Protein AF-0000000067831252 (afdb_homodimer)

pLDDT: mean 76.06, std 19.07, range [30.2, 98.25]

Structure (mmCIF, N/CA/C/O backbone):
data_AF-0000000067831252-model_v1
#
loop_
_entity.id
_entity.type
_entity.pdbx_description
1 polymer 'DUF4188 domain-containing protein'
#
loop_
_atom_site.group_PDB
_atom_site.id
_atom_site.type_symbol
_atom_site.label_atom_id
_atom_site.label_alt_id
_atom_site.label_comp_id
_atom_site.label_asym_id
_atom_site.label_entity_id
_atom_site.label_seq_id
_atom_site.pdbx_PDB_ins_code
_atom_site.Cartn_x
_atom_site.Cartn_y
_atom_site.Cartn_z
_atom_site.occupancy
_atom_site.B_iso_or_equiv
_atom_site.auth_seq_id
_atom_site.auth_comp_id
_atom_site.auth_asym_id
_atom_site.auth_atom_id
_atom_site.pdbx_PDB_model_num
ATOM 1 N N . MET A 1 1 ? 12.031 29.172 1.123 1 31.31 1 MET A N 1
ATOM 2 C CA . MET A 1 1 ? 11.383 27.875 1.196 1 31.31 1 MET A CA 1
ATOM 3 C C . MET A 1 1 ? 11.805 27.125 2.459 1 31.31 1 MET A C 1
ATOM 5 O O . MET A 1 1 ? 10.977 26.516 3.135 1 31.31 1 MET A O 1
ATOM 9 N N . GLN A 1 2 ? 13.016 27.312 2.842 1 45.09 2 GLN A N 1
ATOM 10 C CA . GLN A 1 2 ? 13.734 26.891 4.043 1 45.09 2 GLN A CA 1
ATOM 11 C C . GLN A 1 2 ? 13.211 27.625 5.277 1 45.09 2 GLN A C 1
ATOM 13 O O . GLN A 1 2 ? 13.117 27.047 6.355 1 45.09 2 GLN A O 1
ATOM 18 N N . THR A 1 3 ? 12.805 28.719 4.883 1 43.81 3 THR A N 1
ATOM 19 C CA . THR A 1 3 ? 12.594 29.609 6.02 1 43.81 3 THR A CA 1
ATOM 20 C C . THR A 1 3 ? 11.242 29.328 6.68 1 43.81 3 THR A C 1
ATOM 22 O O . THR A 1 3 ? 11.133 29.391 7.906 1 43.81 3 THR A O 1
ATOM 25 N N . SER A 1 4 ? 10.297 29.125 5.785 1 42.66 4 SER A N 1
ATOM 26 C CA . SER A 1 4 ? 8.961 28.938 6.344 1 42.66 4 SER A CA 1
ATOM 27 C C . SER A 1 4 ? 8.859 27.625 7.113 1 42.66 4 SER A C 1
ATOM 29 O O . SER A 1 4 ? 8.023 27.484 8.008 1 42.66 4 SER A O 1
ATOM 31 N N . ASP A 1 5 ? 9.617 26.578 6.648 1 49.84 5 ASP A N 1
ATOM 32 C CA . ASP A 1 5 ? 9.68 25.297 7.352 1 49.84 5 ASP A CA 1
ATOM 33 C C . ASP A 1 5 ? 10.328 25.453 8.727 1 49.84 5 ASP A C 1
ATOM 35 O O . ASP A 1 5 ? 9.891 24.844 9.695 1 49.84 5 ASP A O 1
ATOM 39 N N . LYS A 1 6 ? 11.422 26.312 8.641 1 48.66 6 LYS A N 1
ATOM 40 C CA . LYS A 1 6 ? 12.133 26.625 9.875 1 48.66 6 LYS A CA 1
ATOM 41 C C . LYS A 1 6 ? 11.234 27.391 10.844 1 48.66 6 LYS A C 1
ATOM 43 O O . LYS A 1 6 ? 11.344 27.234 12.062 1 48.66 6 LYS A O 1
ATOM 48 N N . GLN A 1 7 ? 10.438 28.109 10.141 1 44.91 7 GLN A N 1
ATOM 49 C CA . GLN A 1 7 ? 9.57 28.938 10.977 1 44.91 7 GLN A CA 1
ATOM 50 C C . GLN A 1 7 ? 8.469 28.109 11.617 1 44.91 7 GLN A C 1
ATOM 52 O O . GLN A 1 7 ? 8.07 28.359 12.758 1 44.91 7 GLN A O 1
ATOM 57 N N . ALA A 1 8 ? 7.82 27.125 10.758 1 50.62 8 ALA A N 1
ATOM 58 C CA . ALA A 1 8 ? 6.836 26.25 11.391 1 50.62 8 ALA A CA 1
ATOM 59 C C . ALA A 1 8 ? 7.465 25.469 12.539 1 50.62 8 ALA A C 1
ATOM 61 O O . ALA A 1 8 ? 6.836 25.266 13.578 1 50.62 8 ALA A O 1
ATOM 62 N N . ALA A 1 9 ? 8.703 25 12.289 1 50.69 9 ALA A N 1
ATOM 63 C CA . ALA A 1 9 ? 9.445 24.375 13.383 1 50.69 9 ALA A CA 1
ATOM 64 C C . ALA A 1 9 ? 9.562 25.328 14.578 1 50.69 9 ALA A C 1
ATOM 66 O O . ALA A 1 9 ? 9.484 24.891 15.727 1 50.69 9 ALA A O 1
ATOM 67 N N . ALA A 1 10 ? 9.828 26.422 14.242 1 49.28 10 ALA A N 1
ATOM 68 C CA . ALA A 1 10 ? 10.094 27.391 15.312 1 49.28 10 ALA A CA 1
ATOM 69 C C . ALA A 1 10 ? 8.82 27.703 16.078 1 49.28 10 ALA A C 1
ATOM 71 O O . ALA A 1 10 ? 8.859 27.969 17.297 1 49.28 10 ALA A O 1
ATOM 72 N N . ASN A 1 11 ? 7.641 27.703 15.352 1 50.56 11 ASN A N 1
ATOM 73 C CA . ASN A 1 11 ? 6.418 28.078 16.047 1 50.56 11 ASN A CA 1
ATOM 74 C C . ASN A 1 11 ? 5.664 26.859 16.578 1 50.56 11 ASN A C 1
ATOM 76 O O . ASN A 1 11 ? 4.527 26.984 17.031 1 50.56 11 ASN A O 1
ATOM 80 N N . GLY A 1 12 ? 6.188 25.594 16.656 1 54.47 12 GLY A N 1
ATOM 81 C CA . GLY A 1 12 ? 5.656 24.422 17.328 1 54.47 12 GLY A CA 1
ATOM 82 C C . GLY A 1 12 ? 4.652 23.656 16.484 1 54.47 12 GLY A C 1
ATOM 83 O O . GLY A 1 12 ? 3.965 22.766 17 1 54.47 12 GLY A O 1
ATOM 84 N N . ARG A 1 13 ? 4.316 24.219 15.266 1 58.56 13 ARG A N 1
ATOM 85 C CA . ARG A 1 13 ? 3.289 23.531 14.477 1 58.56 13 ARG A CA 1
ATOM 86 C C . ARG A 1 13 ? 3.857 22.312 13.773 1 58.56 13 ARG A C 1
ATOM 88 O O . ARG A 1 13 ? 4.984 22.344 13.273 1 58.56 13 ARG A O 1
ATOM 95 N N . PRO A 1 14 ? 3.021 21.25 13.945 1 59.91 14 PRO A N 1
ATOM 96 C CA . PRO A 1 14 ? 3.562 20.047 13.312 1 59.91 14 PRO A CA 1
ATOM 97 C C . PRO A 1 14 ? 3.74 20.203 11.805 1 59.91 14 PRO A C 1
ATOM 99 O O . PRO A 1 14 ? 2.977 20.922 11.156 1 59.91 14 PRO A O 1
ATOM 102 N N . THR A 1 15 ? 4.836 19.828 11.328 1 65.44 15 THR A N 1
ATOM 103 C CA . THR A 1 15 ? 5.191 19.938 9.922 1 65.44 15 THR A CA 1
ATOM 104 C C . THR A 1 15 ? 4.352 19 9.062 1 65.44 15 THR A C 1
ATOM 106 O O . THR A 1 15 ? 4.125 17.844 9.445 1 65.44 15 THR A O 1
ATOM 109 N N . ARG A 1 16 ? 3.408 19.547 8.25 1 74.94 16 ARG A N 1
ATOM 110 C CA . ARG A 1 16 ? 2.744 18.797 7.184 1 74.94 16 ARG A CA 1
ATOM 111 C C . ARG A 1 16 ? 3.623 18.719 5.938 1 74.94 16 ARG A C 1
ATOM 113 O O . ARG A 1 16 ? 3.971 19.75 5.355 1 74.94 16 ARG A O 1
ATOM 120 N N . ASP A 1 17 ? 4.055 17.469 5.648 1 82.25 17 ASP A N 1
ATOM 121 C CA . ASP A 1 17 ? 4.969 17.312 4.523 1 82.25 17 ASP A CA 1
ATOM 122 C C . ASP A 1 17 ? 4.34 16.484 3.41 1 82.25 17 ASP A C 1
ATOM 124 O O . ASP A 1 17 ? 3.477 15.641 3.672 1 82.25 17 ASP A O 1
ATOM 128 N N . SER A 1 18 ? 4.609 16.938 2.203 1 89.75 18 SER A N 1
ATOM 129 C CA . SER A 1 18 ? 4.391 16.125 1.012 1 89.75 18 SER A CA 1
ATOM 130 C C . SER A 1 18 ? 5.699 15.836 0.289 1 89.75 18 SER A C 1
ATOM 132 O O . SER A 1 18 ? 6.781 16.109 0.818 1 89.75 18 SER A O 1
ATOM 134 N N . VAL A 1 19 ? 5.547 15.125 -0.829 1 91.69 19 VAL A N 1
ATOM 135 C CA . VAL A 1 19 ? 6.781 14.719 -1.498 1 91.69 19 VAL A CA 1
ATOM 136 C C . VAL A 1 19 ? 6.75 15.18 -2.955 1 91.69 19 VAL A C 1
ATOM 138 O O . VAL A 1 19 ? 5.68 15.297 -3.555 1 91.69 19 VAL A O 1
ATOM 141 N N . ASP A 1 20 ? 7.895 15.555 -3.439 1 92.31 20 ASP A N 1
ATOM 142 C CA . ASP A 1 20 ? 8.125 15.812 -4.859 1 92.31 20 ASP A CA 1
ATOM 143 C C . ASP A 1 20 ? 8.656 14.57 -5.562 1 92.31 20 ASP A C 1
ATOM 145 O O . ASP A 1 20 ? 9.766 14.117 -5.281 1 92.31 20 ASP A O 1
ATOM 149 N N . LEU A 1 21 ? 7.871 14.086 -6.551 1 95.31 21 LEU A N 1
ATOM 150 C CA . LEU A 1 21 ? 8.227 12.82 -7.176 1 95.31 21 LEU A CA 1
ATOM 151 C C . LEU A 1 21 ? 8.781 13.039 -8.578 1 95.31 21 LEU A C 1
ATOM 153 O O . LEU A 1 21 ? 8.961 12.078 -9.336 1 95.31 21 LEU A O 1
ATOM 157 N N . SER A 1 22 ? 9.086 14.281 -8.922 1 94.25 22 SER A N 1
ATOM 158 C CA . SER A 1 22 ? 9.531 14.625 -10.273 1 94.25 22 SER A CA 1
ATOM 159 C C . SER A 1 22 ? 10.828 13.914 -10.625 1 94.25 22 SER A C 1
ATOM 161 O O . SER A 1 22 ? 11.086 13.633 -11.797 1 94.25 22 SER A O 1
ATOM 163 N N . ALA A 1 23 ? 11.617 13.547 -9.664 1 95.56 23 ALA A N 1
ATOM 164 C CA . ALA A 1 23 ? 12.898 12.875 -9.891 1 95.56 23 ALA A CA 1
ATOM 165 C C . ALA A 1 23 ? 12.703 11.391 -10.156 1 95.56 23 ALA A C 1
ATOM 167 O O . ALA A 1 23 ? 13.648 10.695 -10.539 1 95.56 23 ALA A O 1
ATOM 168 N N . TYR A 1 24 ? 11.398 10.867 -10.039 1 96.69 24 TYR A N 1
ATOM 169 C CA . TYR A 1 24 ? 11.125 9.438 -10.156 1 96.69 24 TYR A CA 1
ATOM 170 C C . TYR A 1 24 ? 9.93 9.188 -11.078 1 96.69 24 TYR A C 1
ATOM 172 O O . TYR A 1 24 ? 8.93 8.594 -10.656 1 96.69 24 TYR A O 1
ATOM 180 N N . PRO A 1 25 ? 10.047 9.539 -12.359 1 96.44 25 PRO A N 1
ATOM 181 C CA 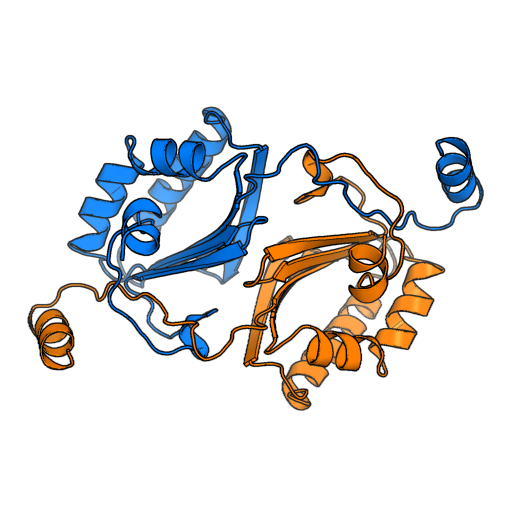. PRO A 1 25 ? 8.906 9.406 -13.266 1 96.44 25 PRO A CA 1
ATOM 182 C C . PRO A 1 25 ? 8.492 7.953 -13.484 1 96.44 25 PRO A C 1
ATOM 184 O O . PRO A 1 25 ? 7.348 7.684 -13.859 1 96.44 25 PRO A O 1
ATOM 187 N N . GLY A 1 26 ? 9.438 7.004 -13.281 1 97.62 26 GLY A N 1
ATOM 188 C CA . GLY A 1 26 ? 9.133 5.594 -13.469 1 97.62 26 GLY A CA 1
ATOM 189 C C . GLY A 1 26 ? 8.773 4.883 -12.18 1 97.62 26 GLY A C 1
ATOM 190 O O . GLY A 1 26 ? 8.734 3.65 -12.133 1 97.62 26 GLY A O 1
ATOM 191 N N . LEU A 1 27 ? 8.445 5.586 -11.125 1 98.12 27 LEU A N 1
ATOM 192 C CA . LEU A 1 27 ? 8.25 5.059 -9.781 1 98.12 27 LEU A CA 1
ATOM 193 C C . LEU A 1 27 ? 7.168 3.986 -9.766 1 98.12 27 LEU A C 1
ATOM 195 O O . LEU A 1 27 ? 6.102 4.164 -10.359 1 98.12 27 LEU A O 1
ATOM 199 N N . VAL A 1 28 ? 7.484 2.867 -9.133 1 97.88 28 VAL A N 1
ATOM 200 C CA . VAL A 1 28 ? 6.547 1.773 -8.914 1 97.88 28 VAL A CA 1
ATOM 201 C C . VAL A 1 28 ? 6.496 1.433 -7.422 1 97.88 28 VAL A C 1
ATOM 203 O O . VAL A 1 28 ? 7.535 1.228 -6.793 1 97.88 28 VAL A O 1
ATOM 206 N N . VAL A 1 29 ? 5.336 1.445 -6.902 1 98.25 29 VAL A N 1
ATOM 207 C CA . VAL A 1 29 ? 5.129 1.028 -5.52 1 98.25 29 VAL A CA 1
ATOM 208 C C . VAL A 1 29 ? 4.539 -0.38 -5.484 1 98.25 29 VAL A C 1
ATOM 210 O O . VAL A 1 29 ? 3.582 -0.677 -6.207 1 98.25 29 VAL A O 1
ATOM 213 N N . VAL A 1 30 ? 5.141 -1.252 -4.672 1 96.44 30 VAL A N 1
ATOM 214 C CA . VAL A 1 30 ? 4.676 -2.631 -4.578 1 96.44 30 VAL A CA 1
ATOM 215 C C . VAL A 1 30 ? 4.316 -2.957 -3.129 1 96.44 30 VAL A C 1
ATOM 217 O O . VAL A 1 30 ? 5.105 -2.703 -2.215 1 96.44 30 VAL A O 1
ATOM 220 N N . TYR A 1 31 ? 3.141 -3.383 -2.936 1 96.19 31 TYR A N 1
ATOM 221 C CA . TYR A 1 31 ? 2.752 -4.051 -1.698 1 96.19 31 TYR A CA 1
ATOM 222 C C . TYR A 1 31 ? 2.615 -5.555 -1.91 1 96.19 31 TYR A C 1
ATOM 224 O O . TYR A 1 31 ? 1.997 -5.996 -2.881 1 96.19 31 TYR A O 1
ATOM 232 N N . LEU A 1 32 ? 3.182 -6.305 -1.067 1 91.94 32 LEU A N 1
ATOM 233 C CA . LEU A 1 32 ? 3.086 -7.754 -1.211 1 91.94 32 LEU A CA 1
ATOM 234 C C . LEU A 1 32 ? 2.869 -8.422 0.144 1 91.94 32 LEU A C 1
ATOM 236 O O . LEU A 1 32 ? 3.076 -7.797 1.188 1 91.94 32 LEU A O 1
ATOM 240 N N . GLY A 1 33 ? 2.348 -9.633 0.101 1 89.69 33 GLY A N 1
ATOM 241 C CA . GLY A 1 33 ? 2.074 -10.398 1.308 1 89.69 33 GLY A CA 1
ATOM 242 C C . GLY A 1 33 ? 2.295 -11.883 1.132 1 89.69 33 GLY A C 1
ATOM 243 O O . GLY A 1 33 ? 2.072 -12.43 0.047 1 89.69 33 GLY A O 1
ATOM 244 N N . PHE A 1 34 ? 2.697 -12.461 2.201 1 85.12 34 PHE A N 1
ATOM 245 C CA . PHE A 1 34 ? 2.848 -13.906 2.33 1 85.12 34 PHE A CA 1
ATOM 246 C C . PHE A 1 34 ? 1.997 -14.438 3.477 1 85.12 34 PHE A C 1
ATOM 248 O O . PHE A 1 34 ? 2.113 -13.969 4.613 1 85.12 34 PHE A O 1
ATOM 255 N N . ARG A 1 35 ? 1.149 -15.32 3.127 1 86.94 35 ARG A N 1
ATOM 256 C CA . ARG A 1 35 ? 0.33 -15.977 4.145 1 86.94 35 ARG A CA 1
ATOM 257 C C . ARG A 1 35 ? 0.767 -17.422 4.352 1 86.94 35 ARG A C 1
ATOM 259 O O . ARG A 1 35 ? 0.781 -18.219 3.408 1 86.94 35 ARG A O 1
ATOM 266 N N . VAL A 1 36 ? 1.005 -17.719 5.656 1 81.5 36 VAL A N 1
ATOM 267 C CA . VAL A 1 36 ? 1.47 -19.078 5.98 1 81.5 36 VAL A CA 1
ATOM 268 C C . VAL A 1 36 ? 0.279 -19.953 6.348 1 81.5 36 VAL A C 1
ATOM 270 O O . VAL A 1 36 ? -0.51 -19.609 7.23 1 81.5 36 VAL A O 1
ATOM 273 N N . GLY A 1 37 ? 0.106 -21.016 5.605 1 76.69 37 GLY A N 1
ATOM 274 C CA . GLY A 1 37 ? -0.949 -21.984 5.898 1 76.69 37 GLY A CA 1
ATOM 275 C C . GLY A 1 37 ? -0.599 -22.922 7.035 1 76.69 37 GLY A C 1
ATOM 276 O O . GLY A 1 37 ? 0.465 -22.797 7.645 1 76.69 37 GLY A O 1
ATOM 277 N N . ARG A 1 38 ? -1.593 -23.75 7.652 1 64.31 38 ARG A N 1
ATOM 278 C CA . ARG A 1 38 ? -1.545 -24.656 8.789 1 64.31 38 ARG A CA 1
ATOM 279 C C . ARG A 1 38 ? -0.258 -25.484 8.781 1 64.31 38 ARG A C 1
ATOM 281 O O . ARG A 1 38 ? 0.3 -25.781 9.844 1 64.31 38 ARG A O 1
ATOM 288 N N . MET A 1 39 ? 0.159 -26.078 7.789 1 56.5 39 MET A N 1
ATOM 289 C CA . MET A 1 39 ? 1.159 -27.141 7.902 1 56.5 39 MET A CA 1
ATOM 290 C C . MET A 1 39 ? 2.547 -26.547 8.141 1 56.5 39 MET A C 1
ATOM 292 O O . MET A 1 39 ? 3.258 -26.969 9.055 1 56.5 39 MET A O 1
ATOM 296 N N . ARG A 1 40 ? 3.43 -26.188 7.059 1 56.38 40 ARG A N 1
ATOM 297 C CA . ARG A 1 40 ? 4.879 -26.016 7.047 1 56.38 40 ARG A CA 1
ATOM 298 C C . ARG A 1 40 ? 5.246 -24.547 7.211 1 56.38 40 ARG A C 1
ATOM 300 O O . ARG A 1 40 ? 6.109 -24.031 6.492 1 56.38 40 ARG A O 1
ATOM 307 N N . GLY A 1 41 ? 4.57 -23.984 8.039 1 53.06 41 GLY A N 1
ATOM 308 C CA . GLY A 1 41 ? 4.531 -22.547 8.195 1 53.06 41 GLY A CA 1
ATOM 309 C C . GLY A 1 41 ? 5.867 -21.953 8.609 1 53.06 41 GLY A C 1
ATOM 310 O O . GLY A 1 41 ? 6.312 -20.953 8.031 1 53.06 41 GLY A O 1
ATOM 311 N N . LEU A 1 42 ? 6.406 -22.672 9.539 1 56.81 42 LEU A N 1
ATOM 312 C CA . LEU A 1 42 ? 7.602 -22.078 10.133 1 56.81 42 LEU A CA 1
ATOM 313 C C . LEU A 1 42 ? 8.734 -22 9.117 1 56.81 42 LEU A C 1
ATOM 315 O O . LEU A 1 42 ? 9.43 -20.984 9.031 1 56.81 42 LEU A O 1
ATOM 319 N N . LYS A 1 43 ? 8.883 -23.109 8.383 1 56.81 43 LYS A N 1
ATOM 320 C CA . LYS A 1 43 ? 9.977 -23.109 7.414 1 56.81 43 LYS A CA 1
ATOM 321 C C . LYS A 1 43 ? 9.758 -22.031 6.348 1 56.81 43 LYS A C 1
ATOM 323 O O . LYS A 1 43 ? 10.711 -21.359 5.938 1 56.81 43 LYS A O 1
ATOM 328 N N . ALA A 1 44 ? 8.562 -22.016 5.953 1 55.97 44 ALA A N 1
ATOM 329 C CA . ALA A 1 44 ? 8.242 -21.016 4.949 1 55.97 44 ALA A CA 1
ATOM 330 C C . ALA A 1 44 ? 8.523 -19.609 5.477 1 55.97 44 ALA A C 1
ATOM 332 O O . ALA A 1 44 ? 9.07 -18.766 4.762 1 55.97 44 ALA A O 1
ATOM 333 N N . LEU A 1 45 ? 8.195 -19.469 6.719 1 58.16 45 LEU A N 1
ATOM 334 C CA . LEU A 1 45 ? 8.438 -18.172 7.348 1 58.16 45 LEU A CA 1
ATOM 335 C C . LEU A 1 45 ? 9.93 -17.859 7.414 1 58.16 45 LEU A C 1
ATOM 337 O O . LEU A 1 45 ? 10.344 -16.719 7.199 1 58.16 45 LEU A O 1
ATOM 341 N N . LEU A 1 46 ? 10.672 -18.922 7.641 1 60.66 46 LEU A N 1
ATOM 342 C CA . LEU A 1 46 ? 12.117 -18.734 7.688 1 60.66 46 LEU A CA 1
ATOM 343 C C . LEU A 1 46 ? 12.656 -18.328 6.32 1 60.66 46 LEU A C 1
ATOM 345 O O . LEU A 1 46 ? 13.57 -17.5 6.23 1 60.66 46 LEU A O 1
ATOM 349 N N . GLY A 1 47 ? 12.133 -18.953 5.344 1 58.94 47 GLY A N 1
ATOM 350 C CA . GLY A 1 47 ? 12.547 -18.594 3.994 1 58.94 47 GLY A CA 1
ATOM 351 C C . GLY A 1 47 ? 12.242 -17.156 3.631 1 58.94 47 GLY A C 1
ATOM 352 O O . GLY A 1 47 ? 13.086 -16.469 3.051 1 58.94 47 GLY A O 1
ATOM 353 N N . ILE A 1 48 ? 11.023 -16.797 4.004 1 60 48 ILE A N 1
ATOM 354 C CA . ILE A 1 48 ? 10.648 -15.406 3.775 1 60 48 ILE A CA 1
ATOM 355 C C . ILE A 1 48 ? 11.586 -14.484 4.547 1 60 48 ILE A C 1
ATOM 357 O O . ILE A 1 48 ? 12.055 -13.477 4.012 1 60 48 ILE A O 1
ATOM 361 N N . GLY A 1 49 ? 11.797 -14.914 5.789 1 61.78 49 GLY A N 1
ATOM 362 C CA . GLY A 1 49 ? 12.703 -14.133 6.605 1 61.78 49 GLY A CA 1
ATOM 363 C C . GLY A 1 49 ? 14.078 -13.961 5.98 1 61.78 49 GLY A C 1
ATOM 364 O O . GLY A 1 49 ? 14.633 -12.867 5.988 1 61.78 49 GLY A O 1
ATOM 365 N N . ARG A 1 50 ? 14.547 -15.008 5.48 1 62.75 50 ARG A N 1
ATOM 366 C CA . ARG A 1 50 ? 15.859 -14.953 4.844 1 62.75 50 ARG A CA 1
ATOM 367 C C . ARG A 1 50 ? 15.82 -14.086 3.588 1 62.75 50 ARG A C 1
ATOM 369 O O . ARG A 1 50 ? 16.766 -13.352 3.305 1 62.75 50 ARG A O 1
ATOM 376 N N . GLY A 1 51 ? 14.719 -14.273 2.867 1 60.47 51 GLY A N 1
ATOM 377 C CA . GLY A 1 51 ? 14.562 -13.453 1.676 1 60.47 51 GLY A CA 1
ATOM 378 C C . GLY A 1 51 ? 14.5 -11.969 1.978 1 60.47 51 GLY A C 1
ATOM 379 O O . GLY A 1 51 ? 15.164 -11.172 1.312 1 60.47 51 GLY A O 1
ATOM 380 N N . LEU A 1 52 ? 13.773 -11.781 3.037 1 61.31 52 LEU A N 1
ATOM 381 C CA . LEU A 1 52 ? 13.664 -10.391 3.477 1 61.31 52 LEU A CA 1
ATOM 382 C C . LEU A 1 52 ? 15.016 -9.859 3.945 1 61.31 52 LEU A C 1
ATOM 384 O O . LEU A 1 52 ? 15.383 -8.727 3.631 1 61.31 52 LEU A O 1
ATOM 388 N N . ALA A 1 53 ? 15.719 -10.672 4.664 1 62.09 53 ALA A N 1
ATOM 389 C CA . ALA A 1 53 ? 17.062 -10.305 5.125 1 62.09 53 ALA A CA 1
ATOM 390 C C . ALA A 1 53 ? 18 -10.055 3.949 1 62.09 53 ALA A C 1
ATOM 392 O O . ALA A 1 53 ? 18.797 -9.117 3.98 1 62.09 53 ALA A O 1
ATOM 393 N N . GLN A 1 54 ? 17.844 -10.859 3.035 1 62.38 54 GLN A N 1
ATOM 394 C CA . GLN A 1 54 ? 18.703 -10.719 1.855 1 62.38 54 GLN A CA 1
ATOM 395 C C . GLN A 1 54 ? 18.391 -9.43 1.103 1 62.38 54 GLN A C 1
ATOM 397 O O . GLN A 1 54 ? 19.297 -8.75 0.628 1 62.38 54 GLN A O 1
ATOM 402 N N . MET A 1 55 ? 17.094 -9.234 1.002 1 62.62 55 MET A N 1
ATOM 403 C CA . MET A 1 55 ? 16.719 -7.988 0.345 1 62.62 55 MET A CA 1
ATOM 404 C C . MET A 1 55 ? 17.344 -6.789 1.054 1 62.62 55 MET A C 1
ATOM 406 O O . MET A 1 55 ? 17.812 -5.852 0.403 1 62.62 55 MET A O 1
ATOM 410 N N . GLN A 1 56 ? 17.25 -6.852 2.312 1 62.44 56 GLN A N 1
ATOM 411 C CA . GLN A 1 56 ? 17.797 -5.773 3.131 1 62.44 56 GLN A CA 1
ATOM 412 C C . GLN A 1 56 ? 19.297 -5.652 2.961 1 62.44 56 GLN A C 1
ATOM 414 O O . GLN A 1 56 ? 19.844 -4.547 2.953 1 62.44 56 GLN A O 1
ATOM 419 N N . ARG A 1 57 ? 19.875 -6.82 2.652 1 65.44 57 ARG A N 1
ATOM 420 C CA . ARG A 1 57 ? 21.328 -6.844 2.559 1 65.44 57 ARG A CA 1
ATOM 421 C C . ARG A 1 57 ? 21.797 -6.457 1.159 1 65.44 57 ARG A C 1
ATOM 423 O O . ARG A 1 57 ? 22.781 -5.738 1.004 1 65.44 57 ARG A O 1
ATOM 430 N N . GLU A 1 58 ? 21.031 -6.902 0.225 1 68.31 58 GLU A N 1
ATOM 431 C CA . GLU A 1 58 ? 21.531 -6.777 -1.141 1 68.31 58 GLU A CA 1
ATOM 432 C C . GLU A 1 58 ? 21.203 -5.406 -1.726 1 68.31 58 GLU A C 1
ATOM 434 O O . GLU A 1 58 ? 21.906 -4.934 -2.633 1 68.31 58 GLU A O 1
ATOM 439 N N . ARG A 1 59 ? 20.328 -4.695 -1.201 1 74.5 59 ARG A N 1
ATOM 440 C CA . ARG A 1 59 ? 19.922 -3.393 -1.722 1 74.5 59 ARG A CA 1
ATOM 441 C C . ARG A 1 59 ? 19.922 -3.389 -3.246 1 74.5 59 ARG A C 1
ATOM 443 O O . ARG A 1 59 ? 20.703 -2.668 -3.871 1 74.5 59 ARG A O 1
ATOM 450 N N . PRO A 1 60 ? 19.078 -4.18 -3.869 1 85.81 60 PRO A N 1
ATOM 451 C CA . PRO A 1 60 ? 19.078 -4.285 -5.332 1 85.81 60 PRO A CA 1
ATOM 452 C C . PRO A 1 60 ? 19.016 -2.922 -6.02 1 85.81 60 PRO A C 1
ATOM 454 O O . PRO A 1 60 ? 18.453 -1.973 -5.465 1 85.81 60 PRO A O 1
ATOM 457 N N . ASP A 1 61 ? 19.609 -2.902 -7.23 1 90.81 61 ASP A N 1
ATOM 458 C CA . ASP A 1 61 ? 19.562 -1.677 -8.023 1 90.81 61 ASP A CA 1
ATOM 459 C C . ASP A 1 61 ? 18.109 -1.254 -8.289 1 90.81 61 ASP A C 1
ATOM 461 O O . ASP A 1 61 ? 17.281 -2.082 -8.664 1 90.81 61 ASP A O 1
ATOM 465 N N . GLY A 1 62 ? 17.859 -0.025 -7.934 1 95.38 62 GLY A N 1
ATOM 466 C CA . GLY A 1 62 ? 16.547 0.531 -8.234 1 95.38 62 GLY A CA 1
ATOM 467 C C . GLY A 1 62 ? 15.602 0.508 -7.055 1 95.38 62 GLY A C 1
ATOM 468 O O . GLY A 1 62 ? 14.547 1.149 -7.082 1 95.38 62 GLY A O 1
ATOM 469 N N . LEU A 1 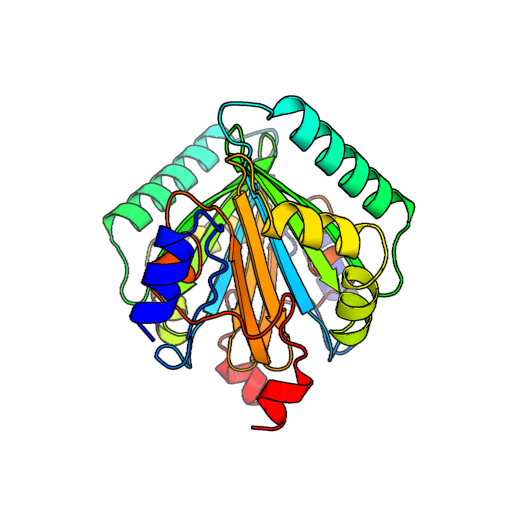63 ? 15.93 -0.316 -6.074 1 94.5 63 LEU A N 1
ATOM 470 C CA . LEU A 1 63 ? 15.109 -0.28 -4.867 1 94.5 63 LEU A CA 1
ATOM 471 C C . LEU A 1 63 ? 15.367 0.998 -4.074 1 94.5 63 LEU A C 1
ATOM 473 O O . LEU A 1 63 ? 16.484 1.23 -3.607 1 94.5 63 LEU A O 1
ATOM 477 N N . LEU A 1 64 ? 14.391 1.784 -3.922 1 96.06 64 LEU A N 1
ATOM 478 C CA . LEU A 1 64 ? 14.531 3.08 -3.266 1 96.06 64 LEU A CA 1
ATOM 479 C C . LEU A 1 64 ? 14.227 2.971 -1.776 1 96.06 64 LEU A C 1
ATOM 481 O O . LEU A 1 64 ? 14.828 3.672 -0.96 1 96.06 64 LEU A O 1
ATOM 485 N N . ALA A 1 65 ? 13.266 2.156 -1.442 1 94.12 65 ALA A N 1
ATOM 486 C CA . ALA A 1 65 ? 12.891 1.958 -0.046 1 94.12 65 ALA A CA 1
ATOM 487 C C . ALA A 1 65 ? 12.188 0.618 0.145 1 94.12 65 ALA A C 1
ATOM 489 O O . ALA A 1 65 ? 11.555 0.104 -0.781 1 94.12 65 ALA A O 1
ATOM 490 N N . HIS A 1 66 ? 12.312 0.088 1.306 1 92.06 66 HIS A N 1
ATOM 491 C CA . HIS A 1 66 ? 11.719 -1.177 1.723 1 92.06 66 HIS A CA 1
ATOM 492 C C . HIS A 1 66 ? 11.273 -1.121 3.18 1 92.06 66 HIS A C 1
ATOM 494 O O . HIS A 1 66 ? 12.031 -0.692 4.051 1 92.06 66 HIS A O 1
ATOM 500 N N . GLU A 1 67 ? 10.039 -1.47 3.438 1 89.5 67 GLU A N 1
ATOM 501 C CA . GLU A 1 67 ? 9.523 -1.542 4.801 1 89.5 67 GLU A CA 1
ATOM 502 C C . GLU A 1 67 ? 8.703 -2.809 5.016 1 89.5 67 GLU A C 1
ATOM 504 O O . GLU A 1 67 ? 7.941 -3.217 4.137 1 89.5 67 GLU A O 1
ATOM 509 N N . ASN A 1 68 ? 8.867 -3.41 6.168 1 84.94 68 ASN A N 1
ATOM 510 C CA . ASN A 1 68 ? 8.086 -4.59 6.52 1 84.94 68 ASN A CA 1
ATOM 511 C C . ASN A 1 68 ? 6.727 -4.211 7.094 1 84.94 68 ASN A C 1
ATOM 513 O O . ASN A 1 68 ? 6.594 -3.184 7.758 1 84.94 68 ASN A O 1
ATOM 517 N N . LEU A 1 69 ? 5.766 -5.10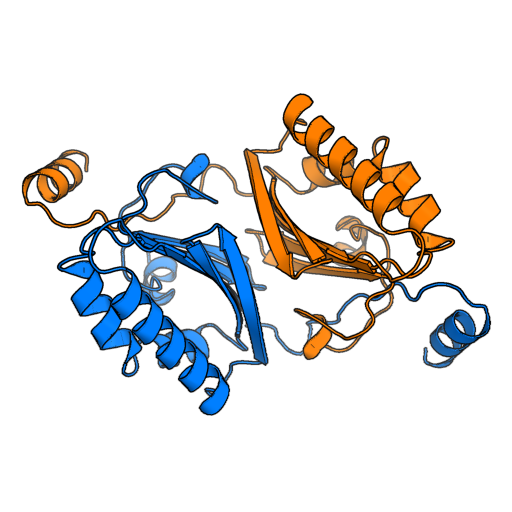2 6.75 1 86.12 69 LEU A N 1
ATOM 518 C CA . LEU A 1 69 ? 4.402 -4.934 7.242 1 86.12 69 LEU A CA 1
ATOM 519 C C . LEU A 1 69 ? 3.865 -6.246 7.809 1 86.12 69 LEU A C 1
ATOM 521 O O . LEU A 1 69 ? 4.391 -7.316 7.508 1 86.12 69 LEU A O 1
ATOM 525 N N . VAL A 1 70 ? 2.787 -6.059 8.625 1 82.5 70 VAL A N 1
ATOM 526 C CA . VAL A 1 70 ? 2.076 -7.219 9.156 1 82.5 70 VAL A CA 1
ATOM 527 C C . VAL A 1 70 ? 0.585 -7.094 8.852 1 82.5 70 VAL A C 1
ATOM 529 O O . VAL A 1 70 ? -0.044 -6.094 9.195 1 82.5 70 VAL A O 1
ATOM 532 N N . TYR A 1 71 ? 0.079 -8.055 8.086 1 86.88 71 TYR A N 1
ATOM 533 C CA . TYR A 1 71 ? -1.338 -8.055 7.738 1 86.88 71 TYR A CA 1
ATOM 534 C C . TYR A 1 71 ? -2.145 -8.875 8.734 1 86.88 71 TYR A C 1
ATOM 536 O O . TYR A 1 71 ? -3.359 -8.688 8.859 1 86.88 71 TYR A O 1
ATOM 544 N N . GLY A 1 72 ? -1.443 -9.828 9.469 1 79 72 GLY A N 1
ATOM 545 C CA . GLY A 1 72 ? -2.082 -10.719 10.422 1 79 72 GLY A CA 1
ATOM 546 C C . GLY A 1 72 ? -1.11 -11.68 11.094 1 79 72 GLY A C 1
ATOM 547 O O . GLY A 1 72 ? 0.101 -11.594 10.875 1 79 72 GLY A O 1
ATOM 548 N N . LEU A 1 73 ? -1.616 -12.523 11.938 1 75.25 73 LEU A N 1
ATOM 549 C CA . LEU A 1 73 ? -0.794 -13.438 12.727 1 75.25 73 LEU A CA 1
ATOM 550 C C . LEU A 1 73 ? 0.074 -14.297 11.82 1 75.25 73 LEU A C 1
ATOM 552 O O . LEU A 1 73 ? 1.25 -14.531 12.109 1 75.25 73 LEU A O 1
ATOM 556 N N . ASN A 1 74 ? -0.423 -14.773 10.688 1 80.75 74 ASN A N 1
ATOM 557 C CA . ASN A 1 74 ? 0.322 -15.617 9.758 1 80.75 74 ASN A CA 1
ATOM 558 C C . ASN A 1 74 ? 0.411 -14.984 8.375 1 80.75 74 ASN A C 1
ATOM 560 O O . ASN A 1 74 ? 0.428 -15.688 7.363 1 80.75 74 ASN A O 1
ATOM 564 N N . HIS A 1 75 ? 0.327 -13.703 8.383 1 88.19 75 HIS A N 1
ATOM 565 C CA . HIS A 1 75 ? 0.28 -12.961 7.129 1 88.19 75 HIS A CA 1
ATOM 566 C C . HIS A 1 75 ? 1.2 -11.742 7.18 1 88.19 75 HIS A C 1
ATOM 568 O O . HIS A 1 75 ? 0.826 -10.695 7.715 1 88.19 75 HIS A O 1
ATOM 574 N N . ILE A 1 76 ? 2.422 -11.969 6.605 1 84.75 76 ILE A N 1
ATOM 575 C CA . ILE A 1 76 ? 3.424 -10.906 6.637 1 84.75 76 ILE A CA 1
ATOM 576 C C . ILE A 1 76 ? 3.527 -10.25 5.266 1 84.75 76 ILE A C 1
ATOM 578 O O . ILE A 1 76 ? 3.16 -10.852 4.25 1 84.75 76 ILE A O 1
ATOM 582 N N . GLY A 1 77 ? 3.955 -9.031 5.289 1 88.19 77 GLY A N 1
ATOM 583 C CA . GLY A 1 77 ? 4.059 -8.32 4.027 1 88.19 77 GLY A CA 1
ATOM 584 C C . GLY A 1 77 ? 5.188 -7.309 4.004 1 88.19 77 GLY A C 1
ATOM 585 O O . GLY A 1 77 ? 5.996 -7.25 4.934 1 88.19 77 GLY A O 1
ATOM 586 N N . MET A 1 78 ? 5.266 -6.609 2.844 1 90 78 MET A N 1
ATOM 587 C CA . MET A 1 78 ? 6.254 -5.555 2.637 1 90 78 MET A CA 1
ATOM 588 C C . MET A 1 78 ? 5.727 -4.504 1.665 1 90 78 MET A C 1
ATOM 590 O O . MET A 1 78 ? 4.848 -4.789 0.849 1 90 78 MET A O 1
ATOM 594 N N . ARG A 1 79 ? 6.266 -3.361 1.862 1 94.19 79 ARG A N 1
ATOM 595 C CA . ARG A 1 79 ? 6.098 -2.277 0.899 1 94.19 79 ARG A CA 1
ATOM 596 C C . ARG A 1 79 ? 7.441 -1.856 0.312 1 94.19 79 ARG A C 1
ATOM 598 O O . ARG A 1 79 ? 8.406 -1.641 1.048 1 94.19 79 ARG A O 1
ATOM 605 N N . GLN A 1 80 ? 7.461 -1.811 -0.989 1 93.75 80 GLN A N 1
ATOM 606 C CA . GLN A 1 80 ? 8.695 -1.459 -1.688 1 93.75 80 GLN A CA 1
ATOM 607 C C . GLN A 1 80 ? 8.453 -0.342 -2.699 1 93.75 80 GLN A C 1
ATOM 609 O O . GLN A 1 80 ? 7.391 -0.279 -3.322 1 93.75 80 GLN A O 1
ATOM 614 N N . TYR A 1 81 ? 9.43 0.466 -2.824 1 97 81 TYR A N 1
ATOM 615 C CA . TYR A 1 81 ? 9.461 1.531 -3.82 1 97 81 TYR A CA 1
ATOM 616 C C . TYR A 1 81 ? 10.609 1.338 -4.797 1 97 81 TYR A C 1
ATOM 618 O O . TYR A 1 81 ? 11.773 1.271 -4.391 1 97 81 TYR A O 1
ATOM 626 N N . TRP A 1 82 ? 10.266 1.22 -6.031 1 96.31 82 TRP A N 1
ATOM 627 C CA . TRP A 1 82 ? 11.25 0.962 -7.074 1 96.31 82 TRP A CA 1
ATOM 628 C C . TRP A 1 82 ? 11.367 2.152 -8.023 1 96.31 82 TRP A C 1
ATOM 630 O O . TRP A 1 82 ? 10.359 2.773 -8.367 1 96.31 82 TRP A O 1
ATOM 640 N N . ARG A 1 83 ? 12.516 2.418 -8.508 1 97.44 83 ARG A N 1
ATOM 641 C CA . ARG A 1 83 ? 12.82 3.527 -9.406 1 97.44 83 ARG A CA 1
ATOM 642 C C . ARG A 1 83 ? 12.008 3.434 -10.695 1 97.44 83 ARG A C 1
ATOM 644 O O . ARG A 1 83 ? 11.57 4.449 -11.234 1 97.44 83 ARG A O 1
ATOM 651 N N . ASP A 1 84 ? 11.922 2.223 -11.133 1 96.44 84 ASP A N 1
ATOM 652 C CA . ASP A 1 84 ? 11.195 1.976 -12.367 1 96.44 84 ASP A CA 1
ATOM 653 C C . ASP A 1 84 ? 10.828 0.5 -12.508 1 96.44 84 ASP A C 1
ATOM 655 O O . ASP A 1 84 ? 11.289 -0.335 -11.727 1 96.44 84 ASP A O 1
ATOM 659 N N . LEU A 1 85 ? 9.953 0.307 -13.453 1 94.06 85 LEU A N 1
ATOM 660 C CA . LEU A 1 85 ? 9.453 -1.045 -13.688 1 94.06 85 LEU A CA 1
ATOM 661 C C . LEU A 1 85 ? 10.578 -1.963 -14.156 1 94.06 85 LEU A C 1
ATOM 663 O O . LEU A 1 85 ? 10.617 -3.143 -13.797 1 94.06 85 LEU A O 1
ATOM 667 N N . GLU A 1 86 ? 11.492 -1.443 -14.922 1 93.5 86 GLU A N 1
ATOM 668 C CA . GLU A 1 86 ? 12.609 -2.229 -15.438 1 93.5 86 GLU A CA 1
ATOM 669 C C . GLU A 1 86 ? 13.453 -2.797 -14.305 1 93.5 86 GLU A C 1
ATOM 671 O O . GLU A 1 86 ? 13.789 -3.984 -14.312 1 93.5 86 GLU A O 1
ATOM 676 N N . SER A 1 87 ? 13.789 -2 -13.336 1 93.62 87 SER A N 1
ATOM 677 C CA . SER A 1 87 ? 14.562 -2.445 -12.18 1 93.62 87 SER A CA 1
ATOM 678 C C . SER A 1 87 ? 13.82 -3.518 -11.398 1 93.62 87 SER A C 1
ATOM 680 O O . SER A 1 87 ? 14.414 -4.508 -10.969 1 93.62 87 SER A O 1
ATOM 682 N N . LEU A 1 88 ? 12.539 -3.318 -11.172 1 91.62 88 LEU A N 1
ATOM 683 C CA . LEU A 1 88 ? 11.711 -4.293 -10.469 1 91.62 88 LEU A CA 1
ATOM 684 C C . LEU A 1 88 ? 11.688 -5.625 -11.211 1 91.62 88 LEU A C 1
ATOM 686 O O . LEU A 1 88 ? 11.875 -6.68 -10.602 1 91.62 88 LEU A O 1
ATOM 690 N N . GLU A 1 89 ? 11.484 -5.562 -12.508 1 89 89 GLU A N 1
ATOM 691 C CA . GLU A 1 89 ? 11.43 -6.777 -13.305 1 89 89 GLU A CA 1
ATOM 692 C C . GLU A 1 89 ? 12.766 -7.516 -13.289 1 89 89 GLU A C 1
ATOM 694 O O . GLU A 1 89 ? 12.797 -8.742 -13.18 1 89 89 GLU A O 1
ATOM 699 N N . ALA A 1 90 ? 13.82 -6.758 -13.422 1 87.25 90 ALA A N 1
ATOM 700 C CA . ALA A 1 90 ? 15.148 -7.363 -13.359 1 87.25 90 ALA A CA 1
ATOM 701 C C . ALA A 1 90 ? 15.352 -8.102 -12.039 1 87.25 90 ALA A C 1
ATOM 703 O O . ALA A 1 90 ? 15.906 -9.203 -12.016 1 87.25 90 ALA A O 1
ATOM 704 N N . PHE A 1 91 ? 14.875 -7.516 -11.039 1 84.5 91 PHE A N 1
ATOM 705 C CA . PHE A 1 91 ? 14.992 -8.102 -9.711 1 84.5 91 PHE A CA 1
ATOM 706 C C . PHE A 1 91 ? 14.156 -9.375 -9.609 1 84.5 91 PHE A C 1
ATOM 708 O O . PHE A 1 91 ? 14.633 -10.398 -9.117 1 84.5 91 PHE A O 1
ATOM 715 N N . THR A 1 92 ? 12.914 -9.344 -10.047 1 82.12 92 THR A N 1
ATOM 716 C CA . THR A 1 92 ? 11.984 -10.453 -9.898 1 82.12 92 THR A CA 1
ATOM 717 C C . THR A 1 92 ? 12.391 -11.625 -10.789 1 82.12 92 THR A C 1
ATOM 719 O O . THR A 1 92 ? 12.039 -12.773 -10.523 1 82.12 92 THR A O 1
ATOM 722 N N . ARG A 1 93 ? 13.141 -11.344 -11.797 1 82.38 93 ARG A N 1
ATOM 723 C CA . ARG A 1 93 ? 13.555 -12.383 -12.734 1 82.38 93 ARG A CA 1
ATOM 724 C C . ARG A 1 93 ? 14.883 -12.992 -12.32 1 82.38 93 ARG A C 1
ATOM 726 O O . ARG A 1 93 ? 15.352 -13.953 -12.938 1 82.38 93 ARG A O 1
ATOM 733 N N . SER A 1 94 ? 15.406 -12.375 -11.375 1 77.25 94 SER A N 1
ATOM 734 C CA . SER A 1 94 ? 16.688 -12.898 -10.898 1 77.25 94 SER A CA 1
ATOM 735 C C . SER A 1 94 ? 16.484 -13.875 -9.75 1 77.25 94 SER A C 1
ATOM 737 O O . SER A 1 94 ? 15.391 -13.953 -9.172 1 77.25 94 SER A O 1
ATOM 739 N N . ASP A 1 95 ? 17.484 -14.805 -9.531 1 73.88 95 ASP A N 1
ATOM 740 C CA . ASP A 1 95 ? 17.453 -15.664 -8.352 1 73.88 95 ASP A CA 1
ATOM 741 C C . ASP A 1 95 ? 17.531 -14.836 -7.07 1 73.88 95 ASP A C 1
ATOM 743 O O . ASP A 1 95 ? 18.172 -13.789 -7.043 1 73.88 95 ASP A O 1
ATOM 747 N N . PRO A 1 96 ? 16.797 -15.273 -6.172 1 66.81 96 PRO A N 1
ATOM 748 C CA . PRO A 1 96 ? 16.031 -16.5 -5.961 1 66.81 96 PRO A CA 1
ATOM 749 C C . PRO A 1 96 ? 14.562 -16.344 -6.344 1 66.81 96 PRO A C 1
ATOM 751 O O . PRO A 1 96 ? 13.797 -17.312 -6.273 1 66.81 96 PRO A O 1
ATOM 754 N N . HIS A 1 97 ? 14.18 -15.18 -6.699 1 72.5 97 HIS A N 1
ATOM 755 C CA . HIS A 1 97 ? 12.766 -14.883 -6.914 1 72.5 97 HIS A CA 1
ATOM 756 C C . HIS A 1 97 ? 12.172 -15.773 -7.996 1 72.5 97 HIS A C 1
ATOM 758 O O . HIS A 1 97 ? 11.07 -16.297 -7.84 1 72.5 97 HIS A O 1
ATOM 764 N N . LYS A 1 98 ? 13.008 -15.969 -8.906 1 68.5 98 LYS A N 1
ATOM 765 C CA . LYS A 1 98 ? 12.578 -16.812 -10.016 1 68.5 98 LYS A CA 1
ATOM 766 C C . LYS A 1 98 ? 12.266 -18.234 -9.539 1 68.5 98 LYS A C 1
ATOM 768 O O . LYS A 1 98 ? 11.25 -18.812 -9.922 1 68.5 98 LYS A O 1
ATOM 773 N N . THR A 1 99 ? 13.109 -18.719 -8.75 1 66 99 THR A N 1
ATOM 774 C CA . THR A 1 99 ? 12.961 -20.078 -8.25 1 66 99 THR A CA 1
ATOM 775 C C . THR A 1 99 ? 11.781 -20.172 -7.293 1 66 99 THR A C 1
ATOM 777 O O . THR A 1 99 ? 11.008 -21.125 -7.344 1 66 99 THR A O 1
ATOM 780 N N . TRP A 1 100 ? 11.602 -19.109 -6.434 1 65.69 100 TRP A N 1
ATOM 781 C CA . TRP A 1 100 ? 10.5 -19.078 -5.48 1 65.69 100 TRP A CA 1
ATOM 782 C C . TRP A 1 100 ? 9.156 -19.109 -6.203 1 65.69 100 TRP A C 1
ATOM 784 O O . TRP A 1 100 ? 8.266 -19.875 -5.828 1 65.69 100 TRP A O 1
ATOM 794 N N . TRP A 1 101 ? 9.164 -18.422 -7.23 1 65.44 101 TRP A N 1
ATOM 795 C CA . TRP A 1 101 ? 7.918 -18.344 -7.988 1 65.44 101 TRP A CA 1
ATOM 796 C C . TRP A 1 101 ? 7.605 -19.672 -8.656 1 65.44 101 TRP A C 1
ATOM 798 O O . TRP A 1 101 ? 6.453 -20.125 -8.656 1 65.44 101 TRP A O 1
ATOM 808 N N . ARG A 1 102 ? 8.602 -20.266 -9.148 1 66.81 102 ARG A N 1
ATOM 809 C CA . ARG A 1 102 ? 8.422 -21.562 -9.789 1 66.81 102 ARG A CA 1
ATOM 810 C C . ARG A 1 102 ? 7.918 -22.594 -8.797 1 66.81 102 ARG A C 1
ATOM 812 O O . ARG A 1 102 ? 6.965 -23.328 -9.086 1 66.81 102 ARG A O 1
ATOM 819 N N . ASP A 1 103 ? 8.516 -22.578 -7.711 1 65.62 103 ASP A N 1
ATOM 820 C CA . ASP A 1 103 ? 8.172 -23.578 -6.711 1 65.62 103 ASP A CA 1
ATOM 821 C C . ASP A 1 103 ? 6.793 -23.312 -6.117 1 65.62 103 ASP A C 1
ATOM 823 O O . ASP A 1 103 ? 6.004 -24.234 -5.918 1 65.62 103 ASP A O 1
ATOM 827 N N . PHE A 1 104 ? 6.508 -22.109 -5.855 1 67.44 104 PHE A N 1
ATOM 828 C CA . PHE A 1 104 ? 5.227 -21.703 -5.281 1 67.44 104 PHE A CA 1
ATOM 829 C C . PHE A 1 104 ? 4.094 -21.969 -6.266 1 67.44 104 PHE A C 1
ATOM 831 O O . PHE A 1 104 ? 2.992 -22.344 -5.867 1 67.44 104 PHE A O 1
ATOM 838 N N . GLY A 1 105 ? 4.367 -21.656 -7.496 1 65.62 105 GLY A N 1
ATOM 839 C CA . GLY A 1 105 ? 3.367 -21.891 -8.523 1 65.62 105 GLY A CA 1
ATOM 840 C C . GLY A 1 105 ? 3.029 -23.359 -8.695 1 65.62 105 GLY A C 1
ATOM 841 O O . GLY A 1 105 ? 1.905 -23.703 -9.07 1 65.62 105 GLY A O 1
ATOM 842 N N . ARG A 1 106 ? 3.91 -24.234 -8.289 1 68.31 106 ARG A N 1
ATOM 843 C CA . ARG A 1 106 ? 3.691 -25.672 -8.438 1 68.31 106 ARG A CA 1
ATOM 844 C C . ARG A 1 106 ? 2.896 -26.234 -7.258 1 68.31 106 ARG A C 1
ATOM 846 O O . ARG A 1 106 ? 1.96 -27.016 -7.449 1 68.31 106 ARG A O 1
ATOM 853 N N . ASP A 1 107 ? 3.322 -25.797 -6.059 1 71.56 107 ASP A N 1
ATOM 854 C CA . ASP A 1 107 ? 2.654 -26.25 -4.844 1 71.56 107 ASP A CA 1
ATOM 855 C C . ASP A 1 107 ? 2.721 -25.188 -3.748 1 71.56 107 ASP A C 1
ATOM 857 O O . ASP A 1 107 ? 3.721 -25.078 -3.033 1 71.56 107 ASP A O 1
ATOM 861 N N . PRO A 1 108 ? 1.669 -24.516 -3.555 1 72.56 108 PRO A N 1
ATOM 862 C CA . PRO A 1 108 ? 1.676 -23.484 -2.502 1 72.56 108 PRO A CA 1
ATOM 863 C C . PRO A 1 108 ? 1.645 -24.094 -1.099 1 72.56 108 PRO A C 1
ATOM 865 O O . PRO A 1 108 ? 1.93 -23.406 -0.119 1 72.56 108 PRO A O 1
ATOM 868 N N . ALA A 1 109 ? 1.474 -25.359 -1.063 1 73.69 109 ALA A N 1
ATOM 869 C CA . ALA A 1 109 ? 1.475 -26.094 0.206 1 73.69 109 ALA A CA 1
ATOM 870 C C . ALA A 1 109 ? 0.651 -25.344 1.258 1 73.69 109 ALA A C 1
ATOM 872 O O . ALA A 1 109 ? 1.085 -25.203 2.402 1 73.69 109 ALA A O 1
ATOM 873 N N . GLY A 1 110 ? -0.447 -24.75 0.849 1 78.38 110 GLY A N 1
ATOM 874 C CA . GLY A 1 110 ? -1.354 -24.078 1.761 1 78.38 110 GLY A CA 1
ATOM 875 C C . GLY A 1 110 ? -0.95 -22.641 2.047 1 78.38 110 GLY A C 1
ATOM 876 O O . GLY A 1 110 ? -1.634 -21.938 2.789 1 78.38 110 GLY A O 1
ATOM 877 N N . ASN A 1 111 ? 0.154 -22.188 1.457 1 81.75 111 ASN A N 1
ATOM 878 C CA . ASN A 1 111 ? 0.611 -20.812 1.618 1 81.75 111 ASN A CA 1
ATOM 879 C C . ASN A 1 111 ? 0.007 -19.891 0.561 1 81.75 111 ASN A C 1
ATOM 881 O O . ASN A 1 111 ? -0.486 -20.359 -0.467 1 81.75 111 ASN A O 1
ATOM 885 N N . GLY A 1 112 ? -0.072 -18.688 0.913 1 85.44 112 GLY A N 1
ATOM 886 C CA . GLY A 1 112 ? -0.57 -17.688 -0.022 1 85.44 112 GLY A CA 1
ATOM 887 C C . GLY A 1 112 ? 0.425 -16.578 -0.293 1 85.44 112 GLY A C 1
ATOM 888 O O . GLY A 1 112 ? 1.24 -16.25 0.569 1 85.44 112 GLY A O 1
ATOM 889 N N . PHE A 1 113 ? 0.379 -16.094 -1.489 1 85.88 113 PHE A N 1
ATOM 890 C CA . PHE A 1 113 ? 1.193 -14.961 -1.903 1 85.88 113 PHE A CA 1
ATOM 891 C C . PHE A 1 113 ? 0.375 -13.984 -2.74 1 85.88 113 PHE A C 1
ATOM 893 O O . PHE A 1 113 ? -0.437 -14.398 -3.57 1 85.88 113 PHE A O 1
ATOM 900 N N . TRP A 1 114 ? 0.676 -12.75 -2.559 1 89.88 114 TRP A N 1
ATOM 901 C CA . TRP A 1 114 ? 0.042 -11.758 -3.42 1 89.88 114 TRP A CA 1
ATOM 902 C C . TRP A 1 114 ? 0.901 -10.5 -3.529 1 89.88 114 TRP A C 1
ATOM 904 O O . TRP A 1 114 ? 1.737 -10.234 -2.664 1 89.88 114 TRP A O 1
ATOM 914 N N . HIS A 1 115 ? 0.75 -9.766 -4.598 1 91.56 115 HIS A N 1
ATOM 915 C CA . HIS A 1 115 ? 1.296 -8.414 -4.656 1 91.56 115 HIS A CA 1
ATOM 916 C C . HIS A 1 115 ? 0.404 -7.496 -5.484 1 91.56 115 HIS A C 1
ATOM 918 O O . HIS A 1 115 ? -0.327 -7.957 -6.363 1 91.56 115 HIS A O 1
ATOM 924 N N . GLU A 1 116 ? 0.373 -6.27 -5.184 1 96.44 116 GLU A N 1
ATOM 925 C CA . GLU A 1 116 ? -0.163 -5.164 -5.969 1 96.44 116 GLU A CA 1
ATOM 926 C C . GLU A 1 116 ? 0.92 -4.137 -6.289 1 96.44 116 GLU A C 1
ATOM 928 O O . GLU A 1 116 ? 1.754 -3.82 -5.438 1 96.44 116 GLU A O 1
ATOM 933 N N . ALA A 1 117 ? 0.926 -3.771 -7.531 1 96.44 117 ALA A N 1
ATOM 934 C CA . ALA A 1 117 ? 1.892 -2.771 -7.98 1 96.44 117 ALA A CA 1
ATOM 935 C C . ALA A 1 117 ? 1.188 -1.544 -8.555 1 96.44 117 ALA A C 1
ATOM 937 O O . ALA A 1 117 ? 0.209 -1.67 -9.289 1 96.44 117 ALA A O 1
ATOM 938 N N . TYR A 1 118 ? 1.71 -0.413 -8.211 1 97.75 118 TYR A N 1
ATOM 939 C CA . TYR A 1 118 ? 1.166 0.872 -8.633 1 97.75 118 TYR A CA 1
ATOM 940 C C . TYR A 1 118 ? 2.227 1.705 -9.344 1 97.75 118 TYR A C 1
ATOM 942 O O . TYR A 1 118 ? 3.293 1.971 -8.781 1 97.75 118 TYR A O 1
ATOM 950 N N . ARG A 1 119 ? 1.891 2.17 -10.523 1 97.62 119 ARG A N 1
ATOM 951 C CA . ARG A 1 119 ? 2.85 2.984 -11.266 1 97.62 119 ARG A CA 1
ATOM 952 C C . ARG A 1 119 ? 2.477 4.461 -11.203 1 97.62 119 ARG A C 1
ATOM 954 O O . ARG A 1 119 ? 1.318 4.824 -11.414 1 97.62 119 ARG A O 1
ATOM 961 N N . LEU A 1 120 ? 3.436 5.262 -10.953 1 97.69 120 LEU A N 1
ATOM 962 C CA . LEU A 1 120 ? 3.225 6.707 -10.953 1 97.69 120 LEU A CA 1
ATOM 963 C C . LEU A 1 120 ? 2.658 7.172 -12.289 1 97.69 120 LEU A C 1
ATOM 965 O O . LEU A 1 120 ? 1.793 8.047 -12.328 1 97.69 120 LEU A O 1
ATOM 969 N N . SER A 1 121 ? 3.148 6.586 -13.406 1 95.75 121 SER A N 1
ATOM 970 C CA . SER A 1 121 ? 2.77 6.988 -14.758 1 95.75 121 SER A CA 1
ATOM 971 C C . SER A 1 121 ? 1.376 6.48 -15.117 1 95.75 121 SER A C 1
ATOM 973 O O . SER A 1 121 ? 0.814 6.863 -16.141 1 95.75 121 SER A O 1
ATOM 975 N N . GLY A 1 122 ? 0.845 5.613 -14.289 1 95.06 122 GLY A N 1
ATOM 976 C CA . GLY A 1 122 ? -0.462 5.023 -14.539 1 95.06 122 GLY A CA 1
ATOM 977 C C . GLY A 1 122 ? -0.421 3.512 -14.664 1 95.06 122 GLY A C 1
ATOM 978 O O . GLY A 1 122 ? 0.54 2.955 -15.203 1 95.06 122 GLY A O 1
ATOM 979 N N . GLY A 1 123 ? -1.504 2.885 -14.125 1 94.69 123 GLY A N 1
ATOM 980 C CA . GLY A 1 123 ? -1.607 1.436 -14.18 1 94.69 123 GLY A CA 1
ATOM 981 C C . GLY A 1 123 ? -1.385 0.77 -12.836 1 94.69 123 GLY A C 1
ATOM 982 O O . GLY A 1 123 ? -0.579 1.24 -12.031 1 94.69 123 GLY A O 1
ATOM 983 N N . MET A 1 124 ? -2.15 -0.291 -12.617 1 95.81 124 MET A N 1
ATOM 984 C CA . MET A 1 124 ? -2.033 -1.181 -11.469 1 95.81 124 MET A CA 1
ATOM 985 C C . MET A 1 124 ? -2.08 -2.643 -11.906 1 95.81 124 MET A C 1
ATOM 987 O O . MET A 1 124 ? -2.766 -2.986 -12.867 1 95.81 124 MET A O 1
ATOM 991 N N . GLU A 1 125 ? -1.356 -3.418 -11.211 1 92 125 GLU A N 1
ATOM 992 C CA . GLU A 1 125 ? -1.393 -4.859 -11.438 1 92 125 GLU A CA 1
ATOM 993 C C . GLU A 1 125 ? -1.413 -5.621 -10.117 1 92 125 GLU A C 1
ATOM 995 O O . GLU A 1 125 ? -1.021 -5.086 -9.078 1 92 125 GLU A O 1
ATOM 1000 N N . ALA A 1 126 ? -1.936 -6.789 -10.203 1 93.88 126 ALA A N 1
ATOM 1001 C CA . ALA A 1 126 ? -1.992 -7.621 -9 1 93.88 126 ALA A CA 1
ATOM 1002 C C . ALA A 1 126 ? -1.886 -9.102 -9.352 1 93.88 126 ALA A C 1
ATOM 1004 O O . ALA A 1 126 ? -2.307 -9.523 -10.438 1 93.88 126 ALA A O 1
ATOM 1005 N N . ILE A 1 127 ? -1.311 -9.828 -8.461 1 89.12 127 ILE A N 1
ATOM 1006 C CA . ILE A 1 127 ? -1.305 -11.289 -8.516 1 89.12 127 ILE A CA 1
ATOM 1007 C C . ILE A 1 127 ? -1.708 -11.859 -7.152 1 89.12 127 ILE A C 1
ATOM 1009 O O . ILE A 1 127 ? -1.28 -11.352 -6.113 1 89.12 127 ILE A O 1
ATOM 1013 N N . TYR A 1 128 ? -2.5 -12.828 -7.188 1 89.62 128 TYR A N 1
ATOM 1014 C CA . TYR A 1 128 ? -2.92 -13.562 -6 1 89.62 128 TYR A CA 1
ATOM 1015 C C . TYR A 1 128 ? -2.77 -15.062 -6.211 1 89.62 128 TYR A C 1
ATOM 1017 O O . TYR A 1 128 ? -3.33 -15.625 -7.156 1 89.62 128 TYR A O 1
ATOM 1025 N N . VAL A 1 129 ? -2.09 -15.703 -5.352 1 85.12 129 VAL A N 1
ATOM 1026 C CA . VAL A 1 129 ? -1.858 -17.141 -5.449 1 85.12 129 VAL A CA 1
ATOM 1027 C C . VAL A 1 129 ? -2.125 -17.797 -4.098 1 85.12 129 VAL A C 1
ATOM 1029 O O . VAL A 1 129 ? -1.512 -17.438 -3.092 1 85.12 129 VAL A O 1
ATOM 1032 N N . GLY A 1 130 ? -3.043 -18.766 -4.117 1 84 130 GLY A N 1
ATOM 1033 C CA . GLY A 1 130 ? -3.242 -19.578 -2.932 1 84 130 GLY A CA 1
ATOM 1034 C C . GLY A 1 130 ? -3.91 -18.844 -1.793 1 84 130 GLY A C 1
ATOM 1035 O O . GLY A 1 130 ? -3.76 -19.219 -0.627 1 84 130 GLY A O 1
ATOM 1036 N N . MET A 1 131 ? -4.512 -17.719 -2.074 1 88.88 131 MET A N 1
ATOM 1037 C CA . MET A 1 131 ? -5.207 -16.969 -1.026 1 88.88 131 MET A CA 1
ATOM 1038 C C . MET A 1 131 ? -6.566 -17.594 -0.73 1 88.88 131 MET A C 1
ATOM 1040 O O . MET A 1 131 ? -7.359 -17.828 -1.645 1 88.88 131 MET A O 1
ATOM 1044 N N . PRO A 1 132 ? -6.863 -17.859 0.522 1 87.19 132 PRO A N 1
ATOM 1045 C CA . PRO A 1 132 ? -8.117 -18.547 0.865 1 87.19 132 PRO A CA 1
ATOM 1046 C C . PRO A 1 132 ? -9.344 -17.672 0.61 1 87.19 132 PRO A C 1
ATOM 1048 O O . PRO A 1 132 ? -10.445 -18.203 0.395 1 87.19 132 PRO A O 1
ATOM 1051 N N . ARG A 1 133 ? -9.219 -16.391 0.741 1 89.56 133 ARG A N 1
ATOM 1052 C CA . ARG A 1 133 ? -10.266 -15.422 0.442 1 89.56 133 ARG A CA 1
ATOM 1053 C C . ARG A 1 133 ? -9.719 -14.258 -0.384 1 89.56 133 ARG A C 1
ATOM 1055 O O . ARG A 1 133 ? -8.531 -13.93 -0.291 1 89.56 133 ARG A O 1
ATOM 1062 N N . PRO A 1 134 ? -10.633 -13.695 -1.226 1 92.81 134 PRO A N 1
ATOM 1063 C CA . PRO A 1 134 ? -10.172 -12.516 -1.963 1 92.81 134 PRO A CA 1
ATOM 1064 C C . PRO A 1 134 ? -9.797 -11.352 -1.044 1 92.81 134 PRO A C 1
ATOM 1066 O O . PRO A 1 134 ? -10.477 -11.102 -0.051 1 92.81 134 PRO A O 1
ATOM 1069 N N . ILE A 1 135 ? -8.68 -10.727 -1.383 1 93.62 135 ILE A N 1
ATOM 1070 C CA . ILE A 1 135 ? -8.25 -9.531 -0.664 1 93.62 135 ILE A CA 1
ATOM 1071 C C . ILE A 1 135 ? -7.906 -8.43 -1.659 1 93.62 135 ILE A C 1
ATOM 1073 O O . ILE A 1 135 ? -7.816 -8.672 -2.865 1 93.62 135 ILE A O 1
ATOM 1077 N N . GLY A 1 136 ? -7.758 -7.191 -1.118 1 95.81 136 GLY A N 1
ATOM 1078 C CA . GLY A 1 136 ? -7.305 -6.094 -1.958 1 95.81 136 GLY A CA 1
ATOM 1079 C C . GLY A 1 136 ? -8.172 -5.887 -3.188 1 95.81 136 GLY A C 1
ATOM 1080 O O . GLY A 1 136 ? -9.398 -5.891 -3.094 1 95.81 136 GLY A O 1
ATOM 1081 N N . LEU A 1 137 ? -7.562 -5.785 -4.297 1 97.31 137 LEU A N 1
ATOM 1082 C CA . LEU A 1 137 ? -8.242 -5.539 -5.562 1 97.31 137 LEU A CA 1
ATOM 1083 C C . LEU A 1 137 ? -9.148 -6.711 -5.926 1 97.31 137 LEU A C 1
ATOM 1085 O O . LEU A 1 137 ? -10.195 -6.52 -6.555 1 97.31 137 LEU A O 1
ATOM 1089 N N . ALA A 1 138 ? -8.758 -7.879 -5.496 1 95.31 138 ALA A N 1
ATOM 1090 C CA . ALA A 1 138 ? -9.508 -9.078 -5.848 1 95.31 138 ALA A CA 1
ATOM 1091 C C . ALA A 1 138 ? -10.836 -9.141 -5.094 1 95.31 138 ALA A C 1
ATOM 1093 O O . ALA A 1 138 ? -11.703 -9.945 -5.426 1 95.31 138 ALA A O 1
ATOM 1094 N N . SER A 1 139 ? -10.992 -8.289 -4.094 1 95.38 139 SER A N 1
ATOM 1095 C CA . SER A 1 139 ? -12.203 -8.328 -3.279 1 95.38 139 SER A CA 1
ATOM 1096 C C . SER A 1 139 ? -13.383 -7.699 -4.012 1 95.38 139 SER A C 1
ATOM 1098 O O . SER A 1 139 ? -14.539 -7.887 -3.615 1 95.38 139 SER A O 1
ATOM 1100 N N . PHE A 1 140 ? -13.125 -6.965 -5.125 1 95.31 140 PHE A N 1
ATOM 1101 C CA . PHE A 1 140 ? -14.25 -6.305 -5.781 1 95.31 140 PHE A CA 1
ATOM 1102 C C . PHE A 1 140 ? -14.109 -6.371 -7.297 1 95.31 140 PHE A C 1
ATOM 1104 O O . PHE A 1 140 ? -15.094 -6.227 -8.031 1 95.31 140 PHE A O 1
ATOM 1111 N N . ALA A 1 141 ? -12.891 -6.48 -7.824 1 95.38 141 ALA A N 1
ATOM 1112 C CA . ALA A 1 141 ? -12.656 -6.473 -9.266 1 95.38 141 ALA A CA 1
ATOM 1113 C C . ALA A 1 141 ? -12.82 -7.875 -9.852 1 95.38 141 ALA A C 1
ATOM 1115 O O . ALA A 1 141 ? -12.523 -8.867 -9.195 1 95.38 141 ALA A O 1
ATOM 1116 N N . ALA A 1 142 ? -13.203 -7.941 -11.039 1 92.44 142 ALA A N 1
ATOM 1117 C CA . ALA A 1 142 ? -13.336 -9.227 -11.727 1 92.44 142 ALA A CA 1
ATOM 1118 C C . ALA A 1 142 ? -11.977 -9.891 -11.898 1 92.44 142 ALA A C 1
ATOM 1120 O O . ALA A 1 142 ? -10.977 -9.227 -12.18 1 92.44 142 ALA A O 1
ATOM 1121 N N . ALA A 1 143 ? -12.008 -11.195 -11.734 1 88.19 143 ALA A N 1
ATOM 1122 C CA . ALA A 1 143 ? -10.781 -11.969 -11.906 1 88.19 143 ALA A CA 1
ATOM 1123 C C . ALA A 1 143 ? -10.383 -12.055 -13.375 1 88.19 143 ALA A C 1
ATOM 1125 O O . ALA A 1 143 ? -11.25 -12.039 -14.258 1 88.19 143 ALA A O 1
ATOM 1126 N N . ARG A 1 144 ? -9.109 -12.039 -13.594 1 84.44 144 ARG A N 1
ATOM 1127 C CA . ARG A 1 144 ? -8.57 -12.336 -14.914 1 84.44 144 ARG A CA 1
ATOM 1128 C C . ARG A 1 144 ? -7.324 -13.211 -14.812 1 84.44 144 ARG A C 1
ATOM 1130 O O . ARG A 1 144 ? -6.66 -13.234 -13.773 1 84.44 144 ARG A O 1
ATOM 1137 N N . GLN A 1 145 ? -7.098 -14.102 -15.789 1 72.25 145 GLN A N 1
ATOM 1138 C CA . GLN A 1 145 ? -5.875 -14.891 -15.797 1 72.25 145 GLN A CA 1
ATOM 1139 C C . GLN A 1 145 ? -4.645 -14.008 -15.945 1 72.25 145 GLN A C 1
ATOM 1141 O O . GLN A 1 145 ? -4.633 -13.078 -16.766 1 72.25 145 GLN A O 1
ATOM 1146 N N . PRO A 1 146 ? -3.738 -14.297 -14.93 1 63.75 146 PRO A N 1
ATOM 1147 C CA . PRO A 1 146 ? -2.537 -13.469 -15.062 1 63.75 146 PRO A CA 1
ATOM 1148 C C . PRO A 1 146 ? -1.755 -13.758 -16.344 1 63.75 146 PRO A C 1
ATOM 1150 O O . PRO A 1 146 ? -1.738 -14.898 -16.812 1 63.75 146 PRO A O 1
ATOM 1153 N N . LEU A 1 147 ? -1.526 -12.969 -17.234 1 49.81 147 LEU A N 1
ATOM 1154 C CA . LEU A 1 147 ? -0.725 -13.25 -18.422 1 49.81 147 LEU A CA 1
ATOM 1155 C C . LEU A 1 147 ? 0.754 -13.359 -18.062 1 49.81 147 LEU A C 1
ATOM 1157 O O . LEU A 1 147 ? 1.554 -13.867 -18.859 1 49.81 147 LEU A O 1
ATOM 1161 N N . GLY A 1 148 ? 1.365 -13.266 -16.766 1 46.72 148 GLY A N 1
ATOM 1162 C CA . GLY A 1 148 ? 2.723 -13.391 -16.266 1 46.72 148 GLY A CA 1
ATOM 1163 C C . GLY A 1 148 ? 2.873 -12.898 -14.836 1 46.72 148 GLY A C 1
ATOM 1164 O O . GLY A 1 148 ? 1.945 -12.312 -14.273 1 46.72 148 GLY A O 1
ATOM 1165 N N . PRO A 1 149 ? 3.875 -13.383 -14.25 1 45.19 149 PRO A N 1
ATOM 1166 C CA . PRO A 1 149 ? 4.043 -12.992 -12.852 1 45.19 149 PRO A CA 1
ATOM 1167 C C . PRO A 1 149 ? 3.863 -11.492 -12.633 1 45.19 149 PRO A C 1
ATOM 1169 O O . PRO A 1 149 ? 3.34 -11.07 -11.594 1 45.19 149 PRO A O 1
ATOM 1172 N N . PHE A 1 150 ? 4.852 -10.617 -13 1 46.31 150 PHE A N 1
ATOM 1173 C CA . PHE A 1 150 ? 4.727 -9.188 -13.266 1 46.31 150 PHE A CA 1
ATOM 1174 C C . PHE A 1 150 ? 4.25 -8.938 -14.688 1 46.31 150 PHE A C 1
ATOM 1176 O O . PHE A 1 150 ? 4.77 -9.531 -15.633 1 46.31 150 PHE A O 1
ATOM 1183 N N . MET A 1 151 ? 3.137 -9.031 -15.18 1 42 151 MET A N 1
ATOM 1184 C CA . MET A 1 151 ? 2.869 -8.844 -16.609 1 42 151 MET A CA 1
ATOM 1185 C C . MET A 1 151 ? 3.947 -7.98 -17.25 1 42 151 MET A C 1
ATOM 1187 O O . MET A 1 151 ? 4.371 -6.977 -16.672 1 42 151 MET A O 1
ATOM 1191 N N . THR A 1 152 ? 4.977 -8.508 -17.875 1 39.34 152 THR A N 1
ATOM 1192 C CA . THR A 1 152 ? 5.777 -7.66 -18.75 1 39.34 152 THR A CA 1
ATOM 1193 C C . THR A 1 152 ? 4.91 -6.594 -19.422 1 39.34 152 THR A C 1
ATOM 1195 O O . THR A 1 152 ? 3.836 -6.898 -19.938 1 39.34 152 THR A O 1
ATOM 1198 N N . SER A 1 153 ? 4.762 -5.555 -18.781 1 38.81 153 SER A N 1
ATOM 1199 C CA . SER A 1 153 ? 4.172 -4.371 -19.391 1 38.81 153 SER A CA 1
ATOM 1200 C C . SER A 1 153 ? 4.227 -4.449 -20.922 1 38.81 153 SER A C 1
ATOM 1202 O O . SER A 1 153 ? 3.449 -3.785 -21.609 1 38.81 153 SER A O 1
ATOM 1204 N N . ARG A 1 154 ? 5.254 -4.996 -21.547 1 36.56 154 ARG A N 1
ATOM 1205 C CA . ARG A 1 154 ? 5.371 -4.902 -23 1 36.56 154 ARG A CA 1
ATOM 1206 C C . ARG A 1 154 ? 4.172 -5.547 -23.688 1 36.56 154 ARG A C 1
ATOM 1208 O O . ARG A 1 154 ? 3.758 -5.109 -24.766 1 36.56 154 ARG A O 1
ATOM 1215 N N . GLN A 1 155 ? 3.711 -6.562 -23.203 1 36.84 155 GLN A N 1
ATOM 1216 C CA . GLN A 1 155 ? 2.656 -7.137 -24.031 1 36.84 155 GLN A CA 1
ATOM 1217 C C . GLN A 1 155 ? 1.321 -6.441 -23.781 1 36.84 155 GLN A C 1
ATOM 1219 O O . GLN A 1 155 ? 0.443 -6.445 -24.656 1 36.84 155 GLN A O 1
ATOM 1224 N N . ARG A 1 156 ? 1.062 -5.938 -22.688 1 36.03 156 ARG A N 1
ATOM 1225 C CA . ARG A 1 156 ? -0.194 -5.195 -22.656 1 36.03 156 ARG A CA 1
ATOM 1226 C C . ARG A 1 156 ? -0.106 -3.936 -23.5 1 36.03 156 ARG A C 1
ATOM 1228 O O . ARG A 1 156 ? -1.125 -3.424 -23.969 1 36.03 156 ARG A O 1
ATOM 1235 N N . LEU A 1 157 ? 0.919 -3.254 -23.469 1 34.38 157 LEU A N 1
ATOM 1236 C CA . LEU A 1 157 ? 0.975 -2.162 -24.422 1 34.38 157 LEU A CA 1
ATOM 1237 C C . LEU A 1 157 ? 0.941 -2.697 -25.859 1 34.38 157 LEU A C 1
ATOM 1239 O O . LEU A 1 157 ? 0.592 -1.971 -26.781 1 34.38 157 LEU A O 1
ATOM 1243 N N . ALA A 1 158 ? 1.437 -3.861 -26.219 1 32.94 158 ALA A N 1
ATOM 1244 C CA . ALA A 1 158 ? 1.417 -4.309 -27.609 1 32.94 158 ALA A CA 1
ATOM 1245 C C . ALA A 1 158 ? 0.043 -4.848 -28 1 32.94 158 ALA A C 1
ATOM 1247 O O . ALA A 1 158 ? -0.219 -5.117 -29.172 1 32.94 158 ALA A O 1
ATOM 1248 N N . SER A 1 159 ? -0.833 -5.176 -27.094 1 30.2 159 SER A N 1
ATOM 1249 C CA . SER A 1 159 ? -2.131 -5.465 -27.703 1 30.2 159 SER A CA 1
ATOM 1250 C C . SER A 1 159 ? -2.996 -4.215 -27.781 1 30.2 159 SER A C 1
ATOM 1252 O O . SER A 1 159 ? -2.883 -3.318 -26.938 1 30.2 159 SER A O 1
ATOM 1254 N N . MET B 1 1 ? -13.18 -19.922 -20.953 1 31.88 1 MET B N 1
ATOM 1255 C CA . MET B 1 1 ? -12.5 -19.109 -19.953 1 31.88 1 MET B CA 1
ATOM 1256 C C . MET B 1 1 ? -12.742 -19.672 -18.547 1 31.88 1 MET B C 1
ATOM 1258 O O . MET B 1 1 ? -11.82 -19.766 -17.75 1 31.88 1 MET B O 1
ATOM 1262 N N . GLN B 1 2 ? -13.914 -20.172 -18.359 1 45.09 2 GLN B N 1
ATOM 1263 C CA . GLN B 1 2 ? -14.461 -20.875 -17.203 1 45.09 2 GLN B CA 1
ATOM 1264 C C . GLN B 1 2 ? -13.828 -22.266 -17.062 1 45.09 2 GLN B C 1
ATOM 1266 O O . GLN B 1 2 ? -13.57 -22.734 -15.961 1 45.09 2 GLN B O 1
ATOM 1271 N N . THR B 1 3 ? -13.562 -22.625 -18.219 1 44.28 3 THR B N 1
ATOM 1272 C CA . THR B 1 3 ? -13.266 -24.062 -18.234 1 44.28 3 THR B CA 1
ATOM 1273 C C . THR B 1 3 ? -11.836 -24.312 -17.766 1 44.28 3 THR B C 1
ATOM 1275 O O . THR B 1 3 ? -11.586 -25.297 -17.062 1 44.28 3 THR B O 1
ATOM 1278 N N . SER B 1 4 ? -10.992 -23.406 -18.234 1 43.19 4 SER B N 1
ATOM 1279 C CA . SER B 1 4 ? -9.594 -23.641 -17.891 1 43.19 4 SER B CA 1
ATOM 1280 C C . SER B 1 4 ? -9.336 -23.422 -16.406 1 43.19 4 SER B C 1
ATOM 1282 O O . SER B 1 4 ? -8.414 -24 -15.836 1 43.19 4 SER B O 1
ATOM 1284 N N . ASP B 1 5 ? -10.094 -22.453 -15.805 1 49.31 5 ASP B N 1
ATOM 1285 C CA . ASP B 1 5 ? -10.016 -22.219 -14.367 1 49.31 5 ASP B CA 1
ATOM 1286 C C . ASP B 1 5 ? -10.516 -23.422 -13.586 1 49.31 5 ASP B C 1
ATOM 1288 O O . ASP B 1 5 ? -9.938 -23.781 -12.555 1 49.31 5 ASP B O 1
ATOM 1292 N N . LYS B 1 6 ? -11.633 -23.953 -14.164 1 48.44 6 LYS B N 1
ATOM 1293 C CA . LYS B 1 6 ? -12.203 -25.156 -13.57 1 48.44 6 LYS B CA 1
ATOM 1294 C C . LYS B 1 6 ? -11.242 -26.328 -13.68 1 48.44 6 LYS B C 1
ATOM 1296 O O . LYS B 1 6 ? -11.188 -27.188 -12.789 1 48.44 6 LYS B O 1
ATOM 1301 N N . GLN B 1 7 ? -10.578 -26.188 -14.781 1 45.31 7 GLN B N 1
ATOM 1302 C CA . GLN B 1 7 ? -9.672 -27.297 -15.008 1 45.31 7 GLN B CA 1
ATOM 1303 C C . GLN B 1 7 ? -8.453 -27.203 -14.094 1 45.31 7 GLN B C 1
ATOM 1305 O O . GLN B 1 7 ? -7.93 -28.234 -13.633 1 45.31 7 GLN B O 1
ATOM 1310 N N . ALA B 1 8 ? -7.867 -25.906 -13.93 1 50.47 8 ALA B N 1
ATOM 1311 C CA . ALA B 1 8 ? -6.773 -25.781 -12.969 1 50.47 8 ALA B CA 1
ATOM 1312 C C . ALA B 1 8 ? -7.219 -26.219 -11.578 1 50.47 8 ALA B C 1
ATOM 1314 O O . ALA B 1 8 ? -6.457 -26.875 -10.844 1 50.47 8 ALA B O 1
ATOM 1315 N N . ALA B 1 9 ? -8.461 -25.812 -11.211 1 50.59 9 ALA B N 1
ATOM 1316 C CA . ALA B 1 9 ? -9.031 -26.312 -9.969 1 50.59 9 ALA B CA 1
ATOM 1317 C C . ALA B 1 9 ? -9.062 -27.844 -9.953 1 50.59 9 ALA B C 1
ATOM 1319 O O . ALA B 1 9 ? -8.82 -28.469 -8.922 1 50.59 9 ALA B O 1
ATOM 1320 N N . ALA B 1 10 ? -9.43 -28.297 -10.992 1 49.16 10 ALA B N 1
ATOM 1321 C CA . ALA B 1 10 ? -9.609 -29.75 -11.062 1 49.16 10 ALA B CA 1
ATOM 1322 C C . ALA B 1 10 ? -8.273 -30.469 -11 1 49.16 10 ALA B C 1
ATOM 1324 O O . ALA B 1 10 ? -8.188 -31.578 -10.445 1 49.16 10 ALA B O 1
ATOM 1325 N N . ASN B 1 11 ? -7.207 -29.828 -11.562 1 50.72 11 ASN B N 1
ATOM 1326 C CA . ASN B 1 11 ? -5.934 -30.531 -11.586 1 50.72 11 ASN B CA 1
ATOM 1327 C C . ASN B 1 11 ? -5.059 -30.156 -10.391 1 50.72 11 ASN B C 1
ATOM 1329 O O . ASN B 1 11 ? -3.885 -30.531 -10.336 1 50.72 11 ASN B O 1
ATOM 1333 N N . GLY B 1 12 ? -5.516 -29.484 -9.297 1 54.41 12 GLY B N 1
ATOM 1334 C CA . GLY B 1 12 ? -4.848 -29.266 -8.031 1 54.41 12 GLY B CA 1
ATOM 1335 C C . GLY B 1 12 ? -3.908 -28.062 -8.047 1 54.41 12 GLY B C 1
ATOM 1336 O O . GLY B 1 12 ? -3.117 -27.875 -7.121 1 54.41 12 GLY B O 1
ATOM 1337 N N . ARG B 1 13 ? -3.738 -27.422 -9.273 1 58.5 13 ARG B N 1
ATOM 1338 C CA . ARG B 1 13 ? -2.777 -26.312 -9.336 1 58.5 13 ARG B CA 1
ATOM 1339 C C . ARG B 1 13 ? -3.357 -25.047 -8.727 1 58.5 13 ARG B C 1
ATOM 1341 O O . ARG B 1 13 ? -4.531 -24.734 -8.93 1 58.5 13 ARG B O 1
ATOM 1348 N N . PRO B 1 14 ? -2.449 -24.5 -7.875 1 59.75 14 PRO B N 1
ATOM 1349 C CA . PRO B 1 14 ? -2.994 -23.297 -7.25 1 59.75 14 PRO B CA 1
ATOM 1350 C C . PRO B 1 14 ? -3.365 -22.219 -8.273 1 59.75 14 PRO B C 1
ATOM 1352 O O . PRO B 1 14 ? -2.729 -22.109 -9.32 1 59.75 14 PRO B O 1
ATOM 1355 N N . THR B 1 15 ? -4.484 -21.688 -8.125 1 65.44 15 THR B N 1
ATOM 1356 C CA . THR B 1 15 ? -5.023 -20.672 -9.039 1 65.44 15 THR B CA 1
ATOM 1357 C C . THR B 1 15 ? -4.25 -19.359 -8.914 1 65.44 15 THR B C 1
ATOM 1359 O O . THR B 1 15 ? -3.926 -18.938 -7.809 1 65.44 15 THR B O 1
ATOM 1362 N N . ARG B 1 16 ? -3.434 -19 -9.953 1 75.12 16 ARG B N 1
ATOM 1363 C CA . ARG B 1 16 ? -2.873 -17.656 -10.102 1 75.12 16 ARG B CA 1
ATOM 1364 C C . ARG B 1 16 ? -3.898 -16.703 -10.688 1 75.12 16 ARG B C 1
ATOM 1366 O O . ARG B 1 16 ? -4.371 -16.891 -11.812 1 75.12 16 ARG B O 1
ATOM 1373 N N . ASP B 1 17 ? -4.293 -15.742 -9.82 1 82.56 17 ASP B N 1
ATOM 1374 C CA . ASP B 1 17 ? -5.336 -14.828 -10.273 1 82.56 17 ASP B CA 1
ATOM 1375 C C . ASP B 1 17 ? -4.805 -13.398 -10.375 1 82.56 17 ASP B C 1
ATOM 1377 O O . ASP B 1 17 ? -3.867 -13.023 -9.672 1 82.56 17 ASP B O 1
ATOM 1381 N N . SER B 1 18 ? -5.258 -12.758 -11.43 1 90 18 SER B N 1
ATOM 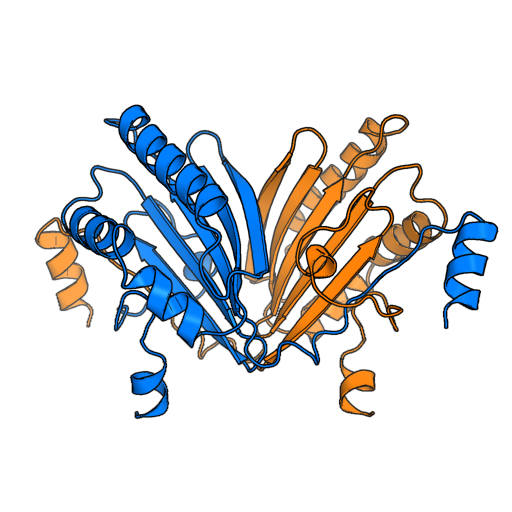1382 C CA . SER B 1 18 ? -5.137 -11.312 -11.547 1 90 18 SER B CA 1
ATOM 1383 C C . SER B 1 18 ? -6.508 -10.641 -11.594 1 90 18 SER B C 1
ATOM 1385 O O . SER B 1 18 ? -7.527 -11.289 -11.352 1 90 18 SER B O 1
ATOM 1387 N N . VAL B 1 19 ? -6.457 -9.32 -11.75 1 91.94 19 VAL B N 1
ATOM 1388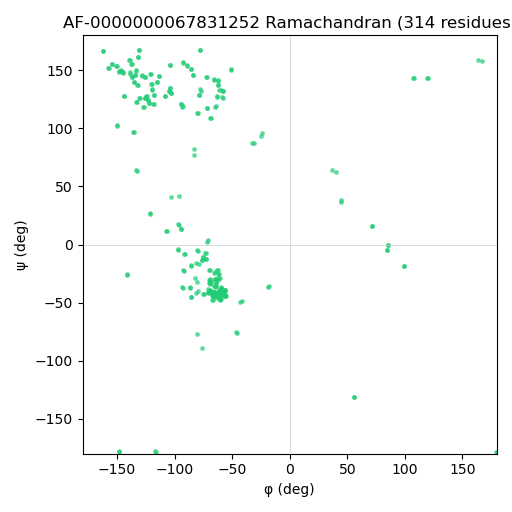 C CA . VAL B 1 19 ? -7.734 -8.617 -11.695 1 91.94 19 VAL B CA 1
ATOM 1389 C C . VAL B 1 19 ? -7.914 -7.766 -12.945 1 91.94 19 VAL B C 1
ATOM 1391 O O . VAL B 1 19 ? -6.934 -7.305 -13.539 1 91.94 19 VAL B O 1
ATOM 1394 N N . ASP B 1 20 ? -9.125 -7.691 -13.391 1 92.44 20 ASP B N 1
ATOM 1395 C CA . ASP B 1 20 ? -9.547 -6.758 -14.43 1 92.44 20 ASP B CA 1
ATOM 1396 C C . ASP B 1 20 ? -10.078 -5.465 -13.82 1 92.44 20 ASP B C 1
ATOM 1398 O O . ASP B 1 20 ? -11.117 -5.465 -13.164 1 92.44 20 ASP B O 1
ATOM 1402 N N . LEU B 1 21 ? -9.398 -4.344 -14.156 1 95.38 21 LEU B N 1
ATOM 1403 C CA . LEU B 1 21 ? -9.75 -3.088 -13.5 1 95.38 21 LEU B CA 1
ATOM 1404 C C . LEU B 1 21 ? -10.484 -2.162 -14.461 1 95.38 21 LEU B C 1
ATOM 1406 O O . LEU B 1 21 ? -10.703 -0.987 -14.156 1 95.38 21 LEU B O 1
ATOM 1410 N N . SER B 1 22 ? -10.906 -2.678 -15.609 1 94.38 22 SER B N 1
ATOM 1411 C CA . SER B 1 22 ? -11.523 -1.86 -16.641 1 94.38 22 SER B CA 1
ATOM 1412 C C . SER B 1 22 ? -12.82 -1.223 -16.141 1 94.38 22 SER B C 1
ATOM 1414 O O . SER B 1 22 ? -13.211 -0.149 -16.609 1 94.38 22 SER B O 1
ATOM 1416 N N . ALA B 1 23 ? -13.469 -1.791 -15.18 1 95.69 23 ALA B N 1
ATOM 1417 C CA . ALA B 1 23 ? -14.727 -1.281 -14.633 1 95.69 23 ALA B CA 1
ATOM 1418 C C . ALA B 1 23 ? -14.477 -0.132 -13.664 1 95.69 23 ALA B C 1
ATOM 1420 O O . ALA B 1 23 ? -15.422 0.537 -13.234 1 95.69 23 ALA B O 1
ATOM 1421 N N . TYR B 1 24 ? -13.141 0.185 -13.336 1 96.75 24 TYR B N 1
ATOM 1422 C CA . TYR B 1 24 ? -12.797 1.184 -12.328 1 96.75 24 TYR B CA 1
ATOM 1423 C C . TYR B 1 24 ? -11.719 2.129 -12.844 1 96.75 24 TYR B C 1
ATOM 1425 O O . TYR B 1 24 ? -10.641 2.232 -12.25 1 96.75 24 TYR B O 1
ATOM 1433 N N . PRO B 1 25 ? -12.016 2.898 -13.891 1 96.44 25 PRO B N 1
ATOM 1434 C CA . PRO B 1 25 ? -10.992 3.76 -14.484 1 96.44 25 PRO B CA 1
ATOM 1435 C C . PRO B 1 25 ? -10.523 4.859 -13.531 1 96.44 25 PRO B C 1
ATOM 1437 O O . PRO B 1 25 ? -9.422 5.387 -13.688 1 96.44 25 PRO B O 1
ATOM 1440 N N . GLY B 1 26 ? -11.367 5.242 -12.539 1 97.62 26 GLY B N 1
ATOM 1441 C CA . GLY B 1 26 ? -11.008 6.281 -11.594 1 97.62 26 GLY B CA 1
ATOM 1442 C C . GLY B 1 26 ? -10.461 5.734 -10.289 1 97.62 26 GLY B C 1
ATOM 1443 O O . GLY B 1 26 ? -10.344 6.465 -9.305 1 97.62 26 GLY B O 1
ATOM 1444 N N . LEU B 1 27 ? -10.039 4.496 -10.242 1 98.12 27 LEU B N 1
ATOM 1445 C CA . LEU B 1 27 ? -9.648 3.781 -9.031 1 98.12 27 LEU B CA 1
ATOM 1446 C C . LEU B 1 27 ? -8.516 4.504 -8.312 1 98.12 27 LEU B C 1
ATOM 1448 O O . LEU B 1 27 ? -7.539 4.922 -8.945 1 98.12 27 LEU B O 1
ATOM 1452 N N . VAL B 1 28 ? -8.672 4.684 -7.016 1 97.81 28 VAL B N 1
ATOM 1453 C CA . VAL B 1 28 ? -7.652 5.242 -6.141 1 97.81 28 VAL B CA 1
ATOM 1454 C C . VAL B 1 28 ? -7.398 4.293 -4.969 1 97.81 28 VAL B C 1
ATOM 1456 O O . VAL B 1 28 ? -8.336 3.865 -4.297 1 97.81 28 VAL B O 1
ATOM 1459 N N . VAL B 1 29 ? -6.188 3.953 -4.801 1 98.19 29 VAL B N 1
ATOM 1460 C CA . VAL B 1 29 ? -5.785 3.143 -3.656 1 98.19 29 VAL B CA 1
ATOM 1461 C C . VAL B 1 29 ? -5.113 4.027 -2.607 1 98.19 29 VAL B C 1
ATOM 1463 O O . VAL B 1 29 ? -4.238 4.832 -2.936 1 98.19 29 VAL B O 1
ATOM 1466 N N . VAL B 1 30 ? -5.555 3.895 -1.353 1 96.31 30 VAL B N 1
ATOM 1467 C CA . VAL B 1 30 ? -4.996 4.703 -0.274 1 96.31 30 VAL B CA 1
ATOM 1468 C C . VAL B 1 30 ? -4.445 3.795 0.823 1 96.31 30 VAL B C 1
ATOM 1470 O O . VAL B 1 30 ? -5.133 2.879 1.281 1 96.31 30 VAL B O 1
ATOM 1473 N N . TYR B 1 31 ? -3.236 3.982 1.122 1 96.12 31 TYR B N 1
ATOM 1474 C CA . TYR B 1 31 ? -2.662 3.451 2.354 1 96.12 31 TYR B CA 1
ATOM 1475 C C . TYR B 1 31 ? -2.463 4.555 3.385 1 96.12 31 TYR B C 1
ATOM 1477 O O . TYR B 1 31 ? -1.945 5.629 3.062 1 96.12 31 TYR B O 1
ATOM 1485 N N . LEU B 1 32 ? -2.869 4.324 4.555 1 91.62 32 LEU B N 1
ATOM 1486 C CA . LEU B 1 32 ? -2.705 5.34 5.59 1 91.62 32 LEU B CA 1
ATOM 1487 C C . LEU B 1 32 ? -2.281 4.703 6.91 1 91.62 32 LEU B C 1
ATOM 1489 O O . LEU B 1 32 ? -2.398 3.486 7.086 1 91.62 32 LEU B O 1
ATOM 1493 N N . GLY B 1 33 ? -1.683 5.516 7.766 1 89.44 33 GLY B N 1
ATOM 1494 C CA . GLY B 1 33 ? -1.218 5.062 9.062 1 89.44 33 GLY B CA 1
ATOM 1495 C C . GLY B 1 33 ? -1.36 6.109 10.148 1 89.44 33 GLY B C 1
ATOM 1496 O O . GLY B 1 33 ? -1.239 7.309 9.883 1 89.44 33 GLY B O 1
ATOM 1497 N N . PHE B 1 34 ? -1.587 5.605 11.305 1 85 34 PHE B N 1
ATOM 1498 C CA . PHE B 1 34 ? -1.631 6.395 12.531 1 85 34 PHE B CA 1
ATOM 1499 C C . PHE B 1 34 ? -0.61 5.883 13.547 1 85 34 PHE B C 1
ATOM 1501 O O . PHE B 1 34 ? -0.604 4.695 13.883 1 85 34 PHE B O 1
ATOM 1508 N N . ARG B 1 35 ? 0.229 6.758 13.914 1 86.75 35 ARG B N 1
ATOM 1509 C CA . ARG B 1 35 ? 1.206 6.422 14.945 1 86.75 35 ARG B CA 1
ATOM 1510 C C . ARG B 1 35 ? 0.885 7.129 16.266 1 86.75 35 ARG B C 1
ATOM 1512 O O . ARG B 1 35 ? 0.792 8.359 16.297 1 86.75 35 ARG B O 1
ATOM 1519 N N . VAL B 1 36 ? 0.835 6.285 17.328 1 81.44 36 VAL B N 1
ATOM 1520 C CA . VAL B 1 36 ? 0.494 6.84 18.641 1 81.44 36 VAL B CA 1
ATOM 1521 C C . VAL B 1 36 ? 1.77 7.168 19.406 1 81.44 36 VAL B C 1
ATOM 1523 O O . VAL B 1 36 ? 2.637 6.309 19.578 1 81.44 36 VAL B O 1
ATOM 1526 N N . GLY B 1 37 ? 1.903 8.422 19.75 1 76.62 37 GLY B N 1
ATOM 1527 C CA . GLY B 1 37 ? 3.041 8.852 20.562 1 76.62 37 GLY B CA 1
ATOM 1528 C C . GLY B 1 37 ? 2.887 8.531 22.031 1 76.62 37 GLY B C 1
ATOM 1529 O O . GLY B 1 37 ? 1.89 7.934 22.438 1 76.62 37 GLY B O 1
ATOM 1530 N N . ARG B 1 38 ? 3.988 8.625 22.922 1 64.25 38 ARG B N 1
ATOM 1531 C CA . ARG B 1 38 ? 4.129 8.297 24.344 1 64.25 38 ARG B CA 1
ATOM 1532 C C . ARG B 1 38 ? 2.92 8.773 25.141 1 64.25 38 ARG B C 1
ATOM 1534 O O . ARG B 1 38 ? 2.486 8.109 26.078 1 64.25 38 ARG B O 1
ATOM 1541 N N . MET B 1 39 ? 2.453 9.938 25.047 1 56.16 39 MET B N 1
ATOM 1542 C CA . MET B 1 39 ? 1.57 10.492 26.078 1 56.16 39 MET B CA 1
ATOM 1543 C C . MET B 1 39 ? 0.144 9.984 25.891 1 56.16 39 MET B C 1
ATOM 1545 O O . MET B 1 39 ? -0.505 9.594 26.875 1 56.16 39 MET B O 1
ATOM 1549 N N . ARG B 1 40 ? -0.737 10.469 24.906 1 56.91 40 ARG B N 1
ATOM 1550 C CA . ARG B 1 40 ? -2.195 10.398 24.859 1 56.91 40 ARG B CA 1
ATOM 1551 C C . ARG B 1 40 ? -2.67 9.32 23.906 1 56.91 40 ARG B C 1
ATOM 1553 O O . ARG B 1 40 ? -3.592 9.539 23.109 1 56.91 40 ARG B O 1
ATOM 1560 N N . GLY B 1 41 ? -2.002 8.297 23.969 1 53.25 41 GLY B N 1
ATOM 1561 C CA . GLY B 1 41 ? -2.064 7.25 22.969 1 53.25 41 GLY B CA 1
ATOM 1562 C C . GLY B 1 41 ? -3.414 6.559 22.906 1 53.25 41 GLY B C 1
ATOM 1563 O O . GLY B 1 41 ? -3.98 6.379 21.828 1 53.25 41 GLY B O 1
ATOM 1564 N N . LEU B 1 42 ? -3.836 6.277 24.094 1 56.59 42 LEU B N 1
ATOM 1565 C CA . LEU B 1 42 ? -5.012 5.414 24.156 1 56.59 42 LEU B CA 1
ATOM 1566 C C . LEU B 1 42 ? -6.238 6.129 23.609 1 56.59 42 LEU B C 1
ATOM 1568 O O . LEU B 1 42 ? -7.016 5.543 22.844 1 56.59 42 LEU B O 1
ATOM 1572 N N . LYS B 1 43 ? -6.383 7.387 24.016 1 57.06 43 LYS B N 1
ATOM 1573 C CA . LYS B 1 43 ? -7.562 8.109 23.547 1 57.06 43 LYS B CA 1
ATOM 1574 C C . LYS B 1 43 ? -7.535 8.273 22.031 1 57.06 43 LYS B C 1
ATOM 1576 O O . LYS B 1 43 ? -8.562 8.133 21.359 1 57.06 43 LYS B O 1
ATOM 1581 N N . ALA B 1 44 ? -6.379 8.609 21.625 1 56.62 44 ALA B N 1
ATOM 1582 C CA . ALA B 1 44 ? -6.234 8.766 20.188 1 56.62 44 ALA B CA 1
ATOM 1583 C C . ALA B 1 44 ? -6.555 7.461 19.453 1 56.62 44 ALA B C 1
ATOM 1585 O O . ALA B 1 44 ? -7.23 7.465 18.422 1 56.62 44 ALA B O 1
ATOM 1586 N N . LEU B 1 45 ? -6.125 6.41 20.078 1 58.25 45 LEU B N 1
ATOM 1587 C CA . LEU B 1 45 ? -6.387 5.098 19.5 1 58.25 45 LEU B CA 1
ATOM 1588 C C . LEU B 1 45 ? -7.879 4.793 19.484 1 58.25 45 LEU B C 1
ATOM 1590 O O . LEU B 1 45 ? -8.391 4.219 18.516 1 58.25 45 LEU B O 1
ATOM 1594 N N . LEU B 1 46 ? -8.516 5.262 20.531 1 60.78 46 LEU B N 1
ATOM 1595 C CA . LEU B 1 46 ? -9.961 5.051 20.594 1 60.78 46 LEU B CA 1
ATOM 1596 C C . LEU B 1 46 ? -10.672 5.824 19.484 1 60.78 46 LEU B C 1
ATOM 1598 O O . LEU B 1 46 ? -11.641 5.332 18.891 1 60.78 46 LEU B O 1
ATOM 1602 N N . GLY B 1 47 ? -10.203 6.992 19.281 1 59.41 47 GLY B N 1
ATOM 1603 C CA . GLY B 1 47 ? -10.781 7.789 18.219 1 59.41 47 GLY B CA 1
ATOM 1604 C C . GLY B 1 47 ? -10.617 7.164 16.844 1 59.41 47 GLY B C 1
ATOM 1605 O O . GLY B 1 47 ? -11.562 7.129 16.047 1 59.41 47 GLY B O 1
ATOM 1606 N N . ILE B 1 48 ? -9.398 6.688 16.641 1 60.47 48 ILE B N 1
ATOM 1607 C CA . ILE B 1 48 ? -9.141 5.992 15.383 1 60.47 48 ILE B CA 1
ATOM 1608 C C . ILE B 1 48 ? -10.047 4.77 15.273 1 60.47 48 ILE B C 1
ATOM 1610 O O . ILE B 1 48 ? -10.633 4.52 14.219 1 60.47 48 ILE B O 1
ATOM 1614 N N . GLY B 1 49 ? -10.094 4.074 16.422 1 61.91 49 GLY B N 1
ATOM 1615 C CA . GLY B 1 49 ? -10.953 2.902 16.438 1 61.91 49 GLY B CA 1
ATOM 1616 C C . GLY B 1 49 ? -12.398 3.213 16.078 1 61.91 49 GLY B C 1
ATOM 1617 O O . GLY B 1 49 ? -13.023 2.48 15.312 1 61.91 49 GLY B O 1
ATOM 1618 N N . ARG B 1 50 ? -12.852 4.227 16.625 1 63.28 50 ARG B N 1
ATOM 1619 C CA . ARG B 1 50 ? -14.227 4.617 16.344 1 63.28 50 ARG B CA 1
ATOM 1620 C C . ARG B 1 50 ? -14.391 5.027 14.883 1 63.28 50 ARG B C 1
ATOM 1622 O O . ARG B 1 50 ? -15.414 4.734 14.258 1 63.28 50 ARG B O 1
ATOM 1629 N N . GLY B 1 51 ? -13.359 5.754 14.445 1 60.66 51 GLY B N 1
ATOM 1630 C CA . GLY B 1 51 ? -13.398 6.145 13.047 1 60.66 51 GLY B CA 1
ATOM 1631 C C . GLY B 1 51 ? -13.398 4.961 12.102 1 60.66 51 GLY B C 1
ATOM 1632 O O . GLY B 1 51 ? -14.188 4.926 11.148 1 60.66 51 GLY B O 1
ATOM 1633 N N . LEU B 1 52 ? -12.586 4.07 12.531 1 61.75 52 LEU B N 1
ATOM 1634 C CA . LEU B 1 52 ? -12.516 2.846 11.734 1 61.75 52 LEU B CA 1
ATOM 1635 C C . LEU B 1 52 ? -13.836 2.084 11.797 1 61.75 52 LEU B C 1
ATOM 1637 O O . LEU B 1 52 ? -14.312 1.576 10.781 1 61.75 52 LEU B O 1
ATOM 1641 N N . ALA B 1 53 ? -14.383 2.004 12.961 1 62.28 53 ALA B N 1
ATOM 1642 C CA . ALA B 1 53 ? -15.68 1.35 13.148 1 62.28 53 ALA B CA 1
ATOM 1643 C C . ALA B 1 53 ? -16.766 2.043 12.328 1 62.28 53 ALA B C 1
ATOM 1645 O O . ALA B 1 53 ? -17.625 1.382 11.742 1 62.28 53 ALA B O 1
ATOM 1646 N N . GLN B 1 54 ? -16.672 3.271 12.344 1 62.56 54 GLN B N 1
ATOM 1647 C CA . GLN B 1 54 ? -17.656 4.043 11.594 1 62.56 54 GLN B CA 1
ATOM 1648 C C . GLN B 1 54 ? -17.531 3.799 10.094 1 62.56 54 GLN B C 1
ATOM 1650 O O . GLN B 1 54 ? -18.547 3.672 9.391 1 62.56 54 GLN B O 1
ATOM 1655 N N . MET B 1 55 ? -16.266 3.816 9.711 1 63.09 55 MET B N 1
ATOM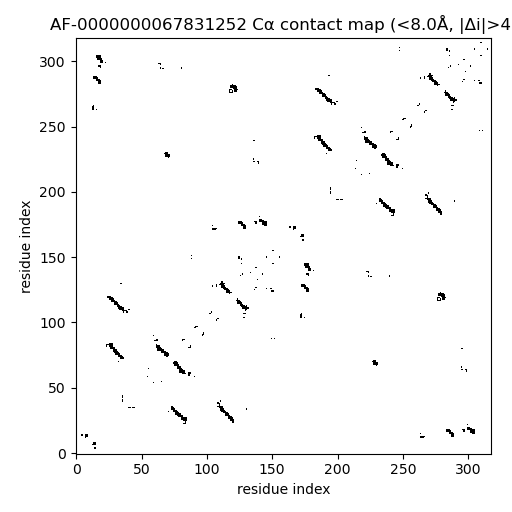 1656 C CA . MET B 1 55 ? -16.047 3.529 8.297 1 63.09 55 MET B CA 1
ATOM 1657 C C . MET B 1 55 ? -16.672 2.188 7.914 1 63.09 55 MET B C 1
ATOM 1659 O O . MET B 1 55 ? -17.281 2.062 6.855 1 63.09 55 MET B O 1
ATOM 1663 N N . GLN B 1 56 ? -16.438 1.276 8.75 1 62.91 56 GLN B N 1
ATOM 1664 C CA . GLN B 1 56 ? -16.953 -0.071 8.516 1 62.91 56 GLN B CA 1
ATOM 1665 C C . GLN B 1 56 ? -18.469 -0.091 8.516 1 62.91 56 GLN B C 1
ATOM 1667 O O . GLN B 1 56 ? -19.094 -0.818 7.734 1 62.91 56 GLN B O 1
ATOM 1672 N N . ARG B 1 57 ? -19 0.86 9.312 1 65.56 57 ARG B N 1
ATOM 1673 C CA . ARG B 1 57 ? -20.453 0.871 9.469 1 65.56 57 ARG B CA 1
ATOM 1674 C C . ARG B 1 57 ? -21.125 1.674 8.352 1 65.56 57 ARG B C 1
ATOM 1676 O O . ARG B 1 57 ? -22.172 1.283 7.84 1 65.56 57 ARG B O 1
ATOM 1683 N N . GLU B 1 58 ? -20.422 2.721 8.008 1 68.38 58 GLU B N 1
ATOM 1684 C CA . GLU B 1 58 ? -21.094 3.666 7.125 1 68.38 58 GLU B CA 1
ATOM 1685 C C . GLU B 1 58 ? -20.938 3.262 5.66 1 68.38 58 GLU B C 1
ATOM 1687 O O . GLU B 1 58 ? -21.766 3.627 4.816 1 68.38 58 GLU B O 1
ATOM 1692 N N . ARG B 1 59 ? -20.047 2.471 5.328 1 74.88 59 ARG B N 1
ATOM 1693 C CA . ARG B 1 59 ? -19.812 2.07 3.947 1 74.88 59 ARG B CA 1
ATOM 1694 C C . ARG B 1 59 ? -19.969 3.256 3 1 74.88 59 ARG B C 1
ATOM 1696 O O . ARG B 1 59 ? -20.844 3.258 2.139 1 74.88 59 ARG B O 1
ATOM 1703 N N . PRO B 1 60 ? -19.141 4.27 3.143 1 85.94 60 PRO B N 1
ATOM 1704 C CA . PRO B 1 60 ? -19.281 5.477 2.324 1 85.94 60 PRO B CA 1
ATOM 1705 C C . PRO B 1 60 ? -19.375 5.164 0.831 1 85.94 60 PRO B C 1
ATOM 1707 O O . PRO B 1 60 ? -18.812 4.176 0.364 1 85.94 60 PRO B O 1
ATOM 1710 N N . ASP B 1 61 ? -20.094 6.055 0.14 1 90.88 61 ASP B N 1
ATOM 1711 C CA . ASP B 1 61 ? -20.219 5.906 -1.308 1 90.88 61 ASP B CA 1
ATOM 1712 C C . ASP B 1 61 ? -18.844 5.938 -1.979 1 90.88 61 ASP B C 1
ATOM 1714 O O . ASP B 1 61 ? -18.016 6.789 -1.661 1 90.88 61 ASP B O 1
ATOM 1718 N N . GLY B 1 62 ? -18.641 4.91 -2.748 1 95.44 62 GLY B N 1
ATOM 1719 C CA . GLY B 1 62 ? -17.406 4.879 -3.529 1 95.44 62 GLY B CA 1
ATOM 1720 C C . GLY B 1 62 ? -16.328 4.027 -2.9 1 95.44 62 GLY B C 1
ATOM 1721 O O . GLY B 1 62 ? -15.328 3.709 -3.549 1 95.44 62 GLY B O 1
ATOM 1722 N N . LEU B 1 63 ? -16.484 3.754 -1.615 1 94.5 63 LEU B N 1
ATOM 1723 C CA . LEU B 1 63 ? -15.531 2.836 -1.002 1 94.5 63 LEU B CA 1
ATOM 1724 C C . LEU B 1 63 ? -15.758 1.409 -1.486 1 94.5 63 LEU B C 1
ATOM 1726 O O . LEU B 1 63 ? -16.828 0.833 -1.253 1 94.5 63 LEU B O 1
ATOM 1730 N N . LEU B 1 64 ? -14.82 0.869 -2.119 1 96 64 LEU B N 1
ATOM 1731 C CA . LEU B 1 64 ? -14.953 -0.457 -2.715 1 96 64 LEU B CA 1
ATOM 1732 C C . LEU B 1 64 ? -14.453 -1.534 -1.757 1 96 64 LEU B C 1
ATOM 1734 O O . LEU B 1 64 ? -14.992 -2.645 -1.732 1 96 64 LEU B O 1
ATOM 1738 N N . ALA B 1 65 ? -13.414 -1.235 -1.033 1 94.06 65 ALA B N 1
ATOM 1739 C CA . ALA B 1 65 ? -12.852 -2.18 -0.071 1 94.06 65 ALA B CA 1
ATOM 1740 C C . ALA B 1 65 ? -12.047 -1.455 1.003 1 94.06 65 ALA B C 1
ATOM 1742 O O . ALA B 1 65 ? -11.5 -0.375 0.758 1 94.06 65 ALA B O 1
ATOM 1743 N N . HIS B 1 66 ? -12 -2.047 2.143 1 91.88 66 HIS B N 1
ATOM 1744 C CA . HIS B 1 66 ? -11.281 -1.549 3.309 1 91.88 66 HIS B CA 1
ATOM 1745 C C . HIS B 1 66 ? -10.664 -2.693 4.102 1 91.88 66 HIS B C 1
ATOM 1747 O O . HIS B 1 66 ? -11.328 -3.686 4.395 1 91.88 66 HIS B O 1
ATOM 1753 N N . GLU B 1 67 ? -9.383 -2.611 4.375 1 89.38 67 GLU B N 1
ATOM 1754 C CA . GLU B 1 67 ? -8.703 -3.6 5.207 1 89.38 67 GLU B CA 1
ATOM 1755 C C . GLU B 1 67 ? -7.785 -2.928 6.223 1 89.38 67 GLU B C 1
ATOM 1757 O O . GLU B 1 67 ? -7.113 -1.942 5.906 1 89.38 67 GLU B O 1
ATOM 1762 N N . ASN B 1 68 ? -7.77 -3.465 7.434 1 84.88 68 ASN B N 1
ATOM 1763 C CA . ASN B 1 68 ? -6.879 -2.957 8.469 1 84.88 68 ASN B CA 1
ATOM 1764 C C . ASN B 1 68 ? -5.484 -3.564 8.359 1 84.88 68 ASN B C 1
ATOM 1766 O O . ASN B 1 68 ? -5.336 -4.715 7.941 1 84.88 68 ASN B O 1
ATOM 1770 N N . LEU B 1 69 ? -4.516 -2.691 8.711 1 86 69 LEU B N 1
ATOM 1771 C CA . LEU B 1 69 ? -3.113 -3.1 8.711 1 86 69 LEU B CA 1
ATOM 1772 C C . LEU B 1 69 ? -2.43 -2.695 10.016 1 86 69 LEU B C 1
ATOM 1774 O O . LEU B 1 69 ? -2.922 -1.823 10.734 1 86 69 LEU B O 1
ATOM 1778 N N . VAL B 1 70 ? -1.278 -3.389 10.234 1 82.38 70 VAL B N 1
ATOM 1779 C CA . VAL B 1 70 ? -0.435 -3.033 11.375 1 82.38 70 VAL B CA 1
ATOM 1780 C C . VAL B 1 70 ? 0.994 -2.783 10.898 1 82.38 70 VAL B C 1
ATOM 1782 O O . VAL B 1 70 ? 1.599 -3.641 10.25 1 82.38 70 VAL B O 1
ATOM 1785 N N . TYR B 1 71 ? 1.462 -1.559 11.109 1 86.81 71 TYR B N 1
ATOM 1786 C CA . TYR B 1 71 ? 2.82 -1.203 10.719 1 86.81 71 TYR B CA 1
ATOM 1787 C C . TYR B 1 71 ? 3.797 -1.433 11.867 1 86.81 71 TYR B C 1
ATOM 1789 O O . TYR B 1 71 ? 5 -1.573 11.648 1 86.81 71 TYR B O 1
ATOM 1797 N N . GLY B 1 72 ? 3.248 -1.445 13.148 1 79.06 72 GLY B N 1
ATOM 1798 C CA . GLY B 1 72 ? 4.055 -1.606 14.352 1 79.06 72 GLY B CA 1
ATOM 1799 C C . GLY B 1 72 ? 3.238 -1.587 15.625 1 79.06 72 GLY B C 1
ATOM 1800 O O . GLY B 1 72 ? 2.008 -1.545 15.578 1 79.06 72 GLY B O 1
ATOM 1801 N N . LEU B 1 73 ? 3.898 -1.697 16.75 1 75.38 73 LEU B N 1
ATOM 1802 C CA . LEU B 1 73 ? 3.24 -1.787 18.047 1 75.38 73 LEU B CA 1
ATOM 1803 C C . LEU B 1 73 ? 2.318 -0.594 18.281 1 75.38 73 LEU B C 1
ATOM 1805 O O . LEU B 1 73 ? 1.203 -0.752 18.781 1 75.38 73 LEU B O 1
ATOM 1809 N N . ASN B 1 74 ? 2.703 0.609 17.891 1 80.56 74 ASN B N 1
ATOM 1810 C CA . ASN B 1 74 ? 1.899 1.812 18.078 1 80.56 74 ASN B CA 1
ATOM 1811 C C . ASN B 1 74 ? 1.604 2.498 16.75 1 80.56 74 ASN B C 1
ATOM 1813 O O . ASN B 1 74 ? 1.514 3.725 16.672 1 80.56 74 ASN B O 1
ATOM 1817 N N . HIS B 1 75 ? 1.599 1.704 15.742 1 88.19 75 HIS B N 1
ATOM 1818 C CA . HIS B 1 75 ? 1.444 2.221 14.391 1 88.19 75 HIS B CA 1
ATOM 1819 C C . HIS B 1 75 ? 0.466 1.371 13.586 1 88.19 75 HIS B C 1
ATOM 1821 O O . HIS B 1 75 ? 0.842 0.331 13.039 1 88.19 75 HIS B O 1
ATOM 1827 N N . ILE B 1 76 ? -0.805 1.871 13.57 1 84.69 76 ILE B N 1
ATOM 1828 C CA . ILE B 1 76 ? -1.857 1.127 12.891 1 84.69 76 ILE B CA 1
ATOM 1829 C C . ILE B 1 76 ? -2.172 1.789 11.547 1 84.69 76 ILE B C 1
ATOM 1831 O O . ILE B 1 76 ? -1.899 2.977 11.359 1 84.69 76 ILE B O 1
ATOM 1835 N N . GLY B 1 77 ? -2.676 0.981 10.664 1 88.19 77 GLY B N 1
ATOM 1836 C CA . GLY B 1 77 ? -2.975 1.522 9.344 1 88.19 77 GLY B CA 1
ATOM 1837 C C . GLY B 1 77 ? -4.16 0.849 8.68 1 88.19 77 GLY B C 1
ATOM 1838 O O . GLY B 1 77 ? -4.848 0.033 9.297 1 88.19 77 GLY B O 1
ATOM 1839 N N . MET B 1 78 ? -4.418 1.335 7.441 1 89.75 78 MET B N 1
ATOM 1840 C CA . MET B 1 78 ? -5.488 0.791 6.613 1 89.75 78 MET B CA 1
ATOM 1841 C C . MET B 1 78 ? -5.145 0.923 5.133 1 89.75 78 MET B C 1
ATOM 1843 O O . MET B 1 78 ? -4.355 1.785 4.746 1 89.75 78 MET B O 1
ATOM 1847 N N . ARG B 1 79 ? -5.727 0.024 4.418 1 94.12 79 ARG B N 1
ATOM 1848 C CA . ARG B 1 79 ? -5.746 0.12 2.963 1 94.12 79 ARG B CA 1
ATOM 1849 C C . ARG B 1 79 ? -7.172 0.232 2.439 1 94.12 79 ARG B C 1
ATOM 1851 O O . ARG B 1 79 ? -8.047 -0.54 2.838 1 94.12 79 ARG B O 1
ATOM 1858 N N . GLN B 1 80 ? -7.355 1.226 1.624 1 93.69 80 GLN B N 1
ATOM 1859 C CA . GLN B 1 80 ? -8.68 1.479 1.074 1 93.69 80 GLN B CA 1
ATOM 1860 C C . GLN B 1 80 ? -8.633 1.59 -0.447 1 93.69 80 GLN B C 1
ATOM 1862 O O . GLN B 1 80 ? -7.664 2.102 -1.008 1 93.69 80 GLN B O 1
ATOM 1867 N N . TYR B 1 81 ? -9.688 1.129 -1.042 1 97 81 TYR B N 1
ATOM 1868 C CA . TYR B 1 81 ? -9.898 1.244 -2.48 1 97 81 TYR B CA 1
ATOM 1869 C C . TYR B 1 81 ? -11.148 2.059 -2.783 1 97 81 TYR B C 1
ATOM 1871 O O . TYR B 1 81 ? -12.242 1.712 -2.336 1 97 81 TYR B O 1
ATOM 1879 N N . TRP B 1 82 ? -10.953 3.113 -3.484 1 96.31 82 TRP B N 1
ATOM 1880 C CA . TRP B 1 82 ? -12.047 4.027 -3.799 1 96.31 82 TRP B CA 1
ATOM 1881 C C . TRP B 1 82 ? -12.344 4.023 -5.293 1 96.31 82 TRP B C 1
ATOM 1883 O O . TRP B 1 82 ? -11.43 3.971 -6.117 1 96.31 82 TRP B O 1
ATOM 1893 N N . ARG B 1 83 ? -13.555 4.168 -5.652 1 97.44 83 ARG B N 1
ATOM 1894 C CA . ARG B 1 83 ? -14.031 4.164 -7.031 1 97.44 83 ARG B CA 1
ATOM 1895 C C . ARG B 1 83 ? -13.383 5.281 -7.84 1 97.44 83 ARG B C 1
ATOM 1897 O O . ARG B 1 83 ? -13.078 5.098 -9.023 1 97.44 83 ARG B O 1
ATOM 1904 N N . ASP B 1 84 ? -13.289 6.379 -7.176 1 96.31 84 ASP B N 1
ATOM 1905 C CA . ASP B 1 84 ? -12.711 7.547 -7.832 1 96.31 84 ASP B CA 1
ATOM 1906 C C . ASP B 1 84 ? -12.273 8.594 -6.805 1 96.31 84 ASP B C 1
ATOM 1908 O O . ASP B 1 84 ? -12.586 8.469 -5.617 1 96.31 84 ASP B O 1
ATOM 1912 N N . LEU B 1 85 ? -11.516 9.508 -7.344 1 93.94 85 LEU B N 1
ATOM 1913 C CA . LEU B 1 85 ? -10.977 10.562 -6.488 1 93.94 85 LEU B CA 1
ATOM 1914 C C . LEU B 1 85 ? -12.094 11.422 -5.918 1 93.94 85 LEU B C 1
ATOM 1916 O O . LEU B 1 85 ? -12.016 11.875 -4.77 1 93.94 85 LEU B O 1
ATOM 1920 N N . GLU B 1 86 ? -13.117 11.648 -6.676 1 93.44 86 GLU B N 1
ATOM 1921 C CA . GLU B 1 86 ? -14.242 12.469 -6.238 1 93.44 86 GLU B CA 1
ATOM 1922 C C . GLU B 1 86 ? -14.906 11.883 -4.996 1 93.44 86 GLU B C 1
ATOM 1924 O O . GLU B 1 86 ? -15.172 12.594 -4.031 1 93.44 86 GLU B O 1
ATOM 1929 N N . SER B 1 87 ? -15.164 10.602 -4.992 1 93.5 87 SER B N 1
ATOM 1930 C CA . SER B 1 87 ? -15.758 9.922 -3.844 1 93.5 87 SER B CA 1
ATOM 1931 C C . SER B 1 87 ? -14.859 10.016 -2.617 1 93.5 87 SER B C 1
ATOM 1933 O O . SER B 1 87 ? -15.336 10.258 -1.506 1 93.5 87 SER B O 1
ATOM 1935 N N . LEU B 1 88 ? -13.578 9.805 -2.793 1 91.5 88 LEU B N 1
ATOM 1936 C CA . LEU B 1 88 ? -12.609 9.914 -1.708 1 91.5 88 LEU B CA 1
ATOM 1937 C C . LEU B 1 88 ? -12.609 11.328 -1.121 1 91.5 88 LEU B C 1
ATOM 1939 O O . LEU B 1 88 ? -12.648 11.492 0.099 1 91.5 88 LEU B O 1
ATOM 1943 N N . GLU B 1 89 ? -12.562 12.305 -1.984 1 88.75 89 GLU B N 1
ATOM 1944 C CA . GLU B 1 89 ? -12.531 13.695 -1.529 1 88.75 89 GLU B CA 1
ATOM 1945 C C . GLU B 1 89 ? -13.812 14.047 -0.774 1 88.75 89 GLU B C 1
ATOM 1947 O O . GLU B 1 89 ? -13.758 14.727 0.256 1 88.75 89 GLU B O 1
ATOM 1952 N N . ALA B 1 90 ? -14.906 13.617 -1.313 1 86.94 90 ALA B N 1
ATOM 1953 C CA . ALA B 1 90 ? -16.188 13.867 -0.638 1 86.94 90 ALA B CA 1
ATOM 1954 C C . ALA B 1 90 ? -16.172 13.281 0.769 1 86.94 90 ALA B C 1
ATOM 1956 O O . ALA B 1 90 ? -16.656 13.914 1.715 1 86.94 90 ALA B O 1
ATOM 1957 N N . PHE B 1 91 ? -15.625 12.164 0.856 1 84.25 91 PHE B N 1
ATOM 1958 C CA . PHE B 1 91 ? -15.539 11.484 2.143 1 84.25 91 PHE B CA 1
ATOM 1959 C C . PHE B 1 91 ? -14.625 12.234 3.098 1 84.25 91 PHE B C 1
ATOM 1961 O O . PHE B 1 91 ? -14.977 12.461 4.258 1 84.25 91 PHE B O 1
ATOM 1968 N N . THR B 1 92 ? -13.445 12.633 2.654 1 81.81 92 THR B N 1
ATOM 1969 C CA . THR B 1 92 ? -12.438 13.258 3.502 1 81.81 92 THR B CA 1
ATOM 1970 C C . THR B 1 92 ? -12.883 14.664 3.916 1 81.81 92 THR B C 1
ATOM 1972 O O . THR B 1 92 ? -12.422 15.188 4.93 1 81.81 92 THR B O 1
ATOM 1975 N N . ARG B 1 93 ? -13.758 15.227 3.166 1 81.75 93 ARG B N 1
ATOM 1976 C CA . ARG B 1 93 ? -14.219 16.578 3.457 1 81.75 93 ARG B CA 1
ATOM 1977 C C . ARG B 1 93 ? -15.445 16.562 4.363 1 81.75 93 ARG B C 1
ATOM 1979 O O . ARG B 1 93 ? -15.914 17.609 4.812 1 81.75 93 ARG B O 1
ATOM 1986 N N . SER B 1 94 ? -15.883 15.398 4.523 1 76.81 94 SER B N 1
ATOM 1987 C CA . SER B 1 94 ? -17.047 15.273 5.391 1 76.81 94 SER B CA 1
ATOM 1988 C C . SER B 1 94 ? -16.641 14.992 6.832 1 76.81 94 SER B C 1
ATOM 1990 O O . SER B 1 94 ? -15.484 14.656 7.102 1 76.81 94 SER B O 1
ATOM 1992 N N . ASP B 1 95 ? -17.562 15.328 7.816 1 72.88 95 ASP B N 1
ATOM 1993 C CA . ASP B 1 95 ? -17.312 14.938 9.203 1 72.88 95 ASP B CA 1
ATOM 1994 C C . ASP B 1 95 ? -17.266 13.422 9.344 1 72.88 95 ASP B C 1
ATOM 1996 O O . ASP B 1 95 ? -17.969 12.703 8.633 1 72.88 95 ASP B O 1
ATOM 2000 N N . PRO B 1 96 ? -16.391 13.055 10.148 1 66.25 96 PRO B N 1
ATOM 2001 C CA . PRO B 1 96 ? -15.531 13.703 11.133 1 66.25 96 PRO B CA 1
ATOM 2002 C C . PRO B 1 96 ? -14.133 14 10.594 1 66.25 96 PRO B C 1
ATOM 2004 O O . PRO B 1 96 ? -13.312 14.602 11.289 1 66.25 96 PRO B O 1
ATOM 2007 N N . HIS B 1 97 ? -13.875 13.586 9.414 1 72.31 97 HIS B N 1
ATOM 2008 C CA . HIS B 1 97 ? -12.523 13.664 8.867 1 72.31 97 HIS B CA 1
ATOM 2009 C C . HIS B 1 97 ? -12.023 15.102 8.836 1 72.31 97 HIS B C 1
ATOM 2011 O O . HIS B 1 97 ? -10.883 15.375 9.203 1 72.31 97 HIS B O 1
ATOM 2017 N N . LYS B 1 98 ? -12.961 15.875 8.547 1 67.62 98 LYS B N 1
ATOM 2018 C CA . LYS B 1 98 ? -12.617 17.297 8.477 1 67.62 98 LYS B CA 1
ATOM 2019 C C . LYS B 1 98 ? -12.172 17.812 9.844 1 67.62 98 LYS B C 1
ATOM 2021 O O . LYS B 1 98 ? -11.18 18.531 9.938 1 67.62 98 LYS B O 1
ATOM 2026 N N . THR B 1 99 ? -12.883 17.422 10.812 1 65.25 99 THR B N 1
ATOM 2027 C CA . THR B 1 99 ? -12.594 17.891 12.164 1 65.25 99 THR B CA 1
ATOM 2028 C C . THR B 1 99 ? -11.297 17.266 12.672 1 65.25 99 THR B C 1
ATOM 2030 O O . THR B 1 99 ? -10.484 17.938 13.305 1 65.25 99 THR B O 1
ATOM 2033 N N . TRP B 1 100 ? -11.078 15.961 12.336 1 65.19 100 TRP B N 1
ATOM 2034 C CA . TRP B 1 100 ? -9.867 15.258 12.75 1 65.19 100 TRP B CA 1
ATOM 2035 C C . TRP B 1 100 ? -8.625 15.93 12.172 1 65.19 100 TRP B C 1
ATOM 2037 O O . TRP B 1 100 ? -7.645 16.172 12.891 1 65.19 100 TRP B O 1
ATOM 2047 N N . TRP B 1 101 ? -8.789 16.297 10.992 1 64.94 101 TRP B N 1
ATOM 2048 C CA . TRP B 1 101 ? -7.656 16.922 10.32 1 64.94 101 TRP B CA 1
ATOM 2049 C C . TRP B 1 101 ? -7.348 18.297 10.922 1 64.94 101 TRP B C 1
ATOM 2051 O O . TRP B 1 101 ? -6.184 18.641 11.125 1 64.94 101 TRP B O 1
ATOM 2061 N N . ARG B 1 102 ? -8.367 18.984 11.219 1 66.25 102 ARG B N 1
ATOM 2062 C CA . ARG B 1 102 ? -8.195 20.297 11.828 1 66.25 102 ARG B CA 1
ATOM 2063 C C . ARG B 1 102 ? -7.504 20.188 13.18 1 66.25 102 ARG B C 1
ATOM 2065 O O . ARG B 1 102 ? -6.551 20.922 13.461 1 66.25 102 ARG B O 1
ATOM 2072 N N . ASP B 1 103 ? -7.969 19.281 13.906 1 65.19 103 ASP B N 1
ATOM 2073 C CA . ASP B 1 103 ? -7.438 19.141 15.258 1 65.19 103 ASP B CA 1
ATOM 2074 C C . ASP B 1 103 ? -6.012 18.594 15.234 1 65.19 103 ASP B C 1
ATOM 2076 O O . ASP B 1 103 ? -5.148 19.047 15.984 1 65.19 103 ASP B O 1
ATOM 2080 N N . PHE B 1 104 ? -5.758 17.672 14.414 1 67.12 104 PHE B N 1
ATOM 2081 C CA . PHE B 1 104 ? -4.441 17.062 14.281 1 67.12 104 PHE B CA 1
ATOM 2082 C C . PHE B 1 104 ? -3.428 18.078 13.75 1 67.12 104 PHE B C 1
ATOM 2084 O O . PHE B 1 104 ? -2.264 18.062 14.156 1 67.12 104 PHE B O 1
ATOM 2091 N N . GLY B 1 105 ? -3.871 18.812 12.789 1 65.06 105 GLY B N 1
ATOM 2092 C CA . GLY B 1 105 ? -2.996 19.828 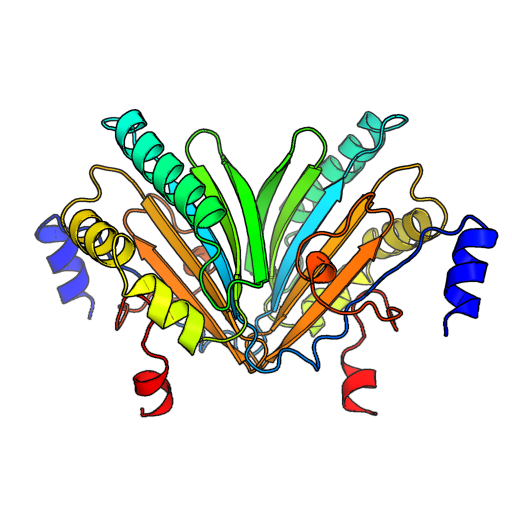12.234 1 65.06 105 GLY B CA 1
ATOM 2093 C C . GLY B 1 105 ? -2.598 20.891 13.242 1 65.06 105 GLY B C 1
ATOM 2094 O O . GLY B 1 105 ? -1.51 21.469 13.148 1 65.06 105 GLY B O 1
ATOM 2095 N N . ARG B 1 106 ? -3.369 21.062 14.289 1 67.75 106 ARG B N 1
ATOM 2096 C CA . ARG B 1 106 ? -3.086 22.078 15.305 1 67.75 106 ARG B CA 1
ATOM 2097 C C . ARG B 1 106 ? -2.121 21.547 16.359 1 67.75 106 ARG B C 1
ATOM 2099 O O . ARG B 1 106 ? -1.167 22.234 16.734 1 67.75 106 ARG B O 1
ATOM 2106 N N . ASP B 1 107 ? -2.426 20.312 16.797 1 71.25 107 ASP B N 1
ATOM 2107 C CA . ASP B 1 107 ? -1.591 19.688 17.812 1 71.25 107 ASP B CA 1
ATOM 2108 C C . ASP B 1 107 ? -1.584 18.156 17.656 1 71.25 107 ASP B C 1
ATOM 2110 O O . ASP B 1 107 ? -2.49 17.484 18.141 1 71.25 107 ASP B O 1
ATOM 2114 N N . PRO B 1 108 ? -0.56 17.656 17.109 1 72.31 108 PRO B N 1
ATOM 2115 C CA . PRO B 1 108 ? -0.494 16.203 16.953 1 72.31 108 PRO B CA 1
ATOM 2116 C C . PRO B 1 108 ? -0.254 15.477 18.266 1 72.31 108 PRO B C 1
ATOM 2118 O O . PRO B 1 108 ? -0.453 14.266 18.359 1 72.31 108 PRO B O 1
ATOM 2121 N N . ALA B 1 109 ? -0.004 16.25 19.266 1 73.62 109 ALA B N 1
ATOM 2122 C CA . ALA B 1 109 ? 0.195 15.688 20.609 1 73.62 109 ALA B CA 1
ATOM 2123 C C . ALA B 1 109 ? 1.1 14.461 20.562 1 73.62 109 ALA B C 1
ATOM 2125 O O . ALA B 1 109 ? 0.805 13.445 21.188 1 73.62 109 ALA B O 1
ATOM 2126 N N . GLY B 1 110 ? 2.098 14.477 19.703 1 78.19 110 GLY B N 1
ATOM 2127 C CA . GLY B 1 110 ? 3.07 13.398 19.609 1 78.19 110 GLY B CA 1
ATOM 2128 C C . GLY B 1 110 ? 2.617 12.266 18.719 1 78.19 110 GLY B C 1
ATOM 2129 O O . GLY B 1 110 ? 3.342 11.281 18.531 1 78.19 110 GLY B O 1
ATOM 2130 N N . ASN B 1 111 ? 1.425 12.375 18.141 1 81.56 111 ASN B N 1
ATOM 2131 C CA . ASN B 1 111 ? 0.906 11.375 17.219 1 81.56 111 ASN B CA 1
ATOM 2132 C C . ASN B 1 111 ? 1.314 11.672 15.773 1 81.56 111 ASN B C 1
ATOM 2134 O O . ASN B 1 111 ? 1.696 12.797 15.453 1 81.56 111 ASN B O 1
ATOM 2138 N N . GLY B 1 112 ? 1.376 10.648 15.039 1 85.38 112 GLY B N 1
ATOM 2139 C CA . GLY B 1 112 ? 1.691 10.797 13.625 1 85.38 112 GLY B CA 1
ATOM 2140 C C . GLY B 1 112 ? 0.604 10.258 12.719 1 85.38 112 GLY B C 1
ATOM 2141 O O . GLY B 1 112 ? -0.111 9.32 13.078 1 85.38 112 GLY B O 1
ATOM 2142 N N . PHE B 1 113 ? 0.461 10.891 11.602 1 85.69 113 PHE B N 1
ATOM 2143 C CA . PHE B 1 113 ? -0.468 10.461 10.562 1 85.69 113 PHE B CA 1
ATOM 2144 C C . PHE B 1 113 ? 0.177 10.562 9.188 1 85.69 113 PHE B C 1
ATOM 2146 O O . PHE B 1 113 ? 0.902 11.516 8.898 1 85.69 113 PHE B O 1
ATOM 2153 N N . TRP B 1 114 ? -0.166 9.648 8.375 1 89.69 114 TRP B N 1
ATOM 2154 C CA . TRP B 1 114 ? 0.293 9.742 6.988 1 89.69 114 TRP B CA 1
ATOM 2155 C C . TRP B 1 114 ? -0.648 9 6.051 1 89.69 114 TRP B C 1
ATOM 2157 O O . TRP B 1 114 ? -1.388 8.109 6.477 1 89.69 114 TRP B O 1
ATOM 2167 N N . HIS B 1 115 ? -0.686 9.375 4.801 1 91.56 115 HIS B N 1
ATOM 2168 C CA . HIS B 1 115 ? -1.312 8.547 3.775 1 91.56 115 HIS B CA 1
ATOM 2169 C C . HIS B 1 115 ? -0.587 8.68 2.441 1 91.56 115 HIS B C 1
ATOM 2171 O O . HIS B 1 115 ? 0.051 9.703 2.176 1 91.56 115 HIS B O 1
ATOM 2177 N N . GLU B 1 116 ? -0.59 7.688 1.667 1 96.44 116 GLU B N 1
ATOM 2178 C CA . GLU B 1 116 ? -0.224 7.652 0.254 1 96.44 116 GLU B CA 1
ATOM 2179 C C . GLU B 1 116 ? -1.398 7.199 -0.609 1 96.44 116 GLU B C 1
ATOM 2181 O O . GLU B 1 116 ? -2.137 6.289 -0.234 1 96.44 116 GLU B O 1
ATOM 2186 N N . ALA B 1 117 ? -1.577 7.945 -1.653 1 96.38 117 ALA B N 1
ATOM 2187 C CA . ALA B 1 117 ? -2.65 7.621 -2.59 1 96.38 117 ALA B CA 1
ATOM 2188 C C . ALA B 1 117 ? -2.096 7.348 -3.984 1 96.38 117 ALA B C 1
ATOM 2190 O O . ALA B 1 117 ? -1.208 8.062 -4.457 1 96.38 117 ALA B O 1
ATOM 2191 N N . TYR B 1 118 ? -2.641 6.348 -4.594 1 97.69 118 TYR B N 1
ATOM 2192 C CA . TYR B 1 118 ? -2.23 5.914 -5.926 1 97.69 118 TYR B CA 1
ATOM 2193 C C . TYR B 1 118 ? -3.42 5.887 -6.879 1 97.69 118 TYR B C 1
ATOM 2195 O O . TYR B 1 118 ? -4.426 5.223 -6.613 1 97.69 118 TYR B O 1
ATOM 2203 N N . ARG B 1 119 ? -3.258 6.539 -8.016 1 97.62 119 ARG B N 1
ATOM 2204 C CA . ARG B 1 119 ? -4.348 6.555 -8.984 1 97.62 119 ARG B CA 1
ATOM 2205 C C . ARG B 1 119 ? -4.062 5.613 -10.148 1 97.62 119 ARG B C 1
ATOM 2207 O O . ARG B 1 119 ? -2.959 5.621 -10.695 1 97.62 119 ARG B O 1
ATOM 2214 N N . LEU B 1 120 ? -5.035 4.859 -10.508 1 97.69 120 LEU B N 1
ATOM 2215 C CA . LEU B 1 120 ? -4.91 3.977 -11.656 1 97.69 120 LEU B CA 1
ATOM 2216 C C . LEU B 1 120 ? -4.539 4.77 -12.906 1 97.69 120 LEU B C 1
ATOM 2218 O O . LEU B 1 120 ? -3.736 4.309 -13.727 1 97.69 120 LEU B O 1
ATOM 2222 N N . SER B 1 121 ? -5.121 5.977 -13.078 1 95.69 121 SER B N 1
ATOM 2223 C CA . SER B 1 121 ? -4.93 6.809 -14.266 1 95.69 121 SER B CA 1
ATOM 2224 C C . SER B 1 121 ? -3.564 7.484 -14.258 1 95.69 121 SER B C 1
ATOM 2226 O O . SER B 1 121 ? -3.156 8.086 -15.25 1 95.69 121 SER B O 1
ATOM 2228 N N . GLY B 1 122 ? -2.883 7.406 -13.141 1 95 122 GLY B N 1
ATOM 2229 C CA . GLY B 1 122 ? -1.584 8.039 -12.984 1 95 122 GLY B CA 1
ATOM 2230 C C . GLY B 1 122 ? -1.553 9.078 -11.883 1 95 122 GLY B C 1
ATOM 2231 O O . GLY B 1 122 ? -2.539 9.781 -11.656 1 95 122 GLY B O 1
ATOM 2232 N N . GLY B 1 123 ? -0.386 9.117 -11.195 1 94.56 123 GLY B N 1
ATOM 2233 C CA . GLY B 1 123 ? -0.208 10.062 -10.102 1 94.56 123 GLY B CA 1
ATOM 2234 C C . GLY B 1 123 ? -0.226 9.414 -8.734 1 94.56 123 GLY B C 1
ATOM 2235 O O . GLY B 1 123 ? -0.958 8.453 -8.508 1 94.56 123 GLY B O 1
ATOM 2236 N N . MET B 1 124 ? 0.625 9.953 -7.871 1 95.75 124 MET B N 1
ATOM 2237 C CA . MET B 1 124 ? 0.704 9.594 -6.457 1 95.75 124 MET B CA 1
ATOM 2238 C C . MET B 1 124 ? 0.786 10.844 -5.59 1 95.75 124 MET B C 1
ATOM 2240 O O . MET B 1 124 ? 1.37 11.852 -5.996 1 95.75 124 MET B O 1
ATOM 2244 N N . GLU B 1 125 ? 0.211 10.75 -4.465 1 92 125 GLU B N 1
ATOM 2245 C CA . GLU B 1 125 ? 0.307 11.82 -3.479 1 92 125 GLU B CA 1
ATOM 2246 C C . GLU B 1 125 ? 0.533 11.258 -2.076 1 92 125 GLU B C 1
ATOM 2248 O O . GLU B 1 125 ? 0.241 10.094 -1.814 1 92 125 GLU B O 1
ATOM 2253 N N . ALA B 1 126 ? 1.106 12.086 -1.279 1 93.81 126 ALA B N 1
ATOM 2254 C CA . ALA B 1 126 ? 1.356 11.664 0.098 1 93.81 126 ALA B CA 1
ATOM 2255 C C . ALA B 1 126 ? 1.293 12.852 1.052 1 93.81 126 ALA B C 1
ATOM 2257 O O . ALA B 1 126 ? 1.593 13.984 0.665 1 93.81 126 ALA B O 1
ATOM 2258 N N . ILE B 1 127 ? 0.888 12.562 2.244 1 88.94 127 ILE B N 1
ATOM 2259 C CA . ILE B 1 127 ? 0.964 13.508 3.352 1 88.94 127 ILE B CA 1
ATOM 2260 C C . ILE B 1 127 ? 1.567 12.828 4.574 1 88.94 127 ILE B C 1
ATOM 2262 O O . ILE B 1 127 ? 1.242 11.672 4.871 1 88.94 127 ILE B O 1
ATOM 2266 N N . TYR B 1 128 ? 2.408 13.5 5.203 1 89.44 128 TYR B N 1
ATOM 2267 C CA . TYR B 1 128 ? 3.018 13.055 6.453 1 89.4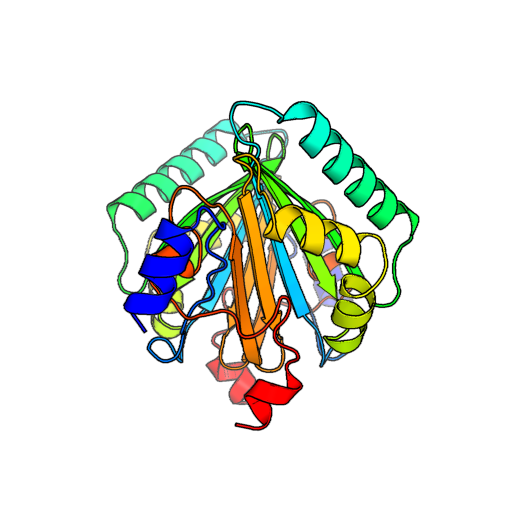4 128 TYR B CA 1
ATOM 2268 C C . TYR B 1 128 ? 2.934 14.141 7.516 1 89.44 128 TYR B C 1
ATOM 2270 O O . TYR B 1 128 ? 3.408 15.258 7.309 1 89.44 128 TYR B O 1
ATOM 2278 N N . VAL B 1 129 ? 2.402 13.82 8.633 1 84.94 129 VAL B N 1
ATOM 2279 C CA . VAL B 1 129 ? 2.246 14.781 9.719 1 84.94 129 VAL B CA 1
ATOM 2280 C C . VAL B 1 129 ? 2.715 14.148 11.031 1 84.94 129 VAL B C 1
ATOM 2282 O O . VAL B 1 129 ? 2.211 13.102 11.438 1 84.94 129 VAL B O 1
ATOM 2285 N N . GLY B 1 130 ? 3.678 14.812 11.656 1 83.88 130 GLY B N 1
ATOM 2286 C CA . GLY B 1 130 ? 4.07 14.414 12.992 1 83.88 130 GLY B CA 1
ATOM 2287 C C . GLY B 1 130 ? 4.828 13.102 13.023 1 83.88 130 GLY B C 1
ATOM 2288 O O . GLY B 1 130 ? 4.855 12.414 14.055 1 83.88 130 GLY B O 1
ATOM 2289 N N . MET B 1 131 ? 5.324 12.656 11.898 1 88.69 131 MET B N 1
ATOM 2290 C CA . MET B 1 131 ? 6.094 11.414 11.875 1 88.69 131 MET B CA 1
ATOM 2291 C C . MET B 1 131 ? 7.516 11.648 12.375 1 88.69 131 MET B C 1
ATOM 2293 O O . MET B 1 131 ? 8.203 12.562 11.898 1 88.69 131 MET B O 1
ATOM 2297 N N . PRO B 1 132 ? 7.984 10.867 13.312 1 87 132 PRO B N 1
ATOM 2298 C CA . PRO B 1 132 ? 9.305 11.094 13.898 1 87 132 PRO B CA 1
ATOM 2299 C C . PRO B 1 132 ? 10.445 10.828 12.914 1 87 132 PRO B C 1
ATOM 2301 O O . PRO B 1 132 ? 11.531 11.391 13.055 1 87 132 PRO B O 1
ATOM 2304 N N . ARG B 1 133 ? 10.258 9.922 12.008 1 89.5 133 ARG B N 1
ATOM 2305 C CA . ARG B 1 133 ? 11.203 9.617 10.938 1 89.5 133 ARG B CA 1
ATOM 2306 C C . ARG B 1 133 ? 10.484 9.508 9.594 1 89.5 133 ARG B C 1
ATOM 2308 O O . ARG B 1 133 ? 9.305 9.156 9.539 1 89.5 133 ARG B O 1
ATOM 2315 N N . PRO B 1 134 ? 11.25 9.859 8.523 1 92.81 134 PRO B N 1
ATOM 2316 C CA . PRO B 1 134 ? 10.633 9.68 7.211 1 92.81 134 PRO B CA 1
ATOM 2317 C C . PRO B 1 134 ? 10.305 8.219 6.91 1 92.81 134 PRO B C 1
ATOM 2319 O O . PRO B 1 134 ? 11.086 7.324 7.238 1 92.81 134 PRO B O 1
ATOM 2322 N N . ILE B 1 135 ? 9.117 8.031 6.352 1 93.62 135 ILE B N 1
ATOM 2323 C CA . ILE B 1 135 ? 8.711 6.703 5.906 1 93.62 135 ILE B CA 1
ATOM 2324 C C . ILE B 1 135 ? 8.172 6.777 4.477 1 93.62 135 ILE B C 1
ATOM 2326 O O . ILE B 1 135 ? 7.945 7.867 3.951 1 93.62 135 ILE B O 1
ATOM 2330 N N . GLY B 1 136 ? 8.016 5.574 3.855 1 95.94 136 GLY B N 1
ATOM 2331 C CA . GLY B 1 136 ? 7.398 5.527 2.541 1 95.94 136 GLY B CA 1
ATOM 2332 C C . GLY B 1 136 ? 8.094 6.414 1.524 1 95.94 136 GLY B C 1
ATOM 2333 O O . GLY B 1 136 ? 9.32 6.418 1.432 1 95.94 136 GLY B O 1
ATOM 2334 N N . LEU B 1 137 ? 7.344 7.188 0.844 1 97.31 137 LEU B N 1
ATOM 2335 C CA . LEU B 1 137 ? 7.848 8.07 -0.204 1 97.31 137 LEU B CA 1
ATOM 2336 C C . LEU B 1 137 ? 8.773 9.133 0.377 1 97.31 137 LEU B C 1
ATOM 2338 O O . LEU B 1 137 ? 9.719 9.562 -0.285 1 97.31 137 LEU B O 1
ATOM 2342 N N . ALA B 1 138 ? 8.508 9.492 1.601 1 95.38 138 ALA B N 1
ATOM 2343 C CA . ALA B 1 138 ? 9.281 10.555 2.232 1 95.38 138 ALA B CA 1
ATOM 2344 C C . ALA B 1 138 ? 10.695 10.078 2.576 1 95.38 138 ALA B C 1
ATOM 2346 O O . ALA B 1 138 ? 11.57 10.891 2.895 1 95.38 138 ALA B O 1
ATOM 2347 N N . SER B 1 139 ? 10.922 8.773 2.5 1 95.31 139 SER B N 1
ATOM 2348 C CA . SER B 1 139 ? 12.227 8.234 2.879 1 95.31 139 SER B CA 1
ATOM 2349 C C . SER B 1 139 ? 13.266 8.492 1.795 1 95.31 139 SER B C 1
ATOM 2351 O O . SER B 1 139 ? 14.469 8.367 2.039 1 95.31 139 SER B O 1
ATOM 2353 N N . PHE B 1 140 ? 12.828 8.898 0.563 1 95.31 140 PHE B N 1
ATOM 2354 C CA . PHE B 1 140 ? 13.82 9.07 -0.492 1 95.31 140 PHE B CA 1
ATOM 2355 C C . PHE B 1 140 ? 13.492 10.281 -1.349 1 95.31 140 PHE B C 1
ATOM 2357 O O . PHE B 1 140 ? 14.367 10.828 -2.025 1 95.31 140 PHE B O 1
ATOM 2364 N N . ALA B 1 141 ? 12.234 10.688 -1.426 1 95.31 141 ALA B N 1
ATOM 2365 C CA . ALA B 1 141 ? 11.828 11.797 -2.283 1 95.31 141 ALA B CA 1
ATOM 2366 C C . ALA B 1 141 ? 12 13.133 -1.567 1 95.31 141 ALA B C 1
ATOM 2368 O O . ALA B 1 141 ? 11.836 13.219 -0.347 1 95.31 141 ALA B O 1
ATOM 2369 N N . ALA B 1 142 ? 12.234 14.133 -2.293 1 92.38 142 ALA B N 1
ATOM 2370 C CA . ALA B 1 142 ? 12.359 15.477 -1.723 1 92.38 142 ALA B CA 1
ATOM 2371 C C . ALA B 1 142 ? 11.031 15.938 -1.135 1 92.38 142 ALA B C 1
ATOM 2373 O O . ALA B 1 142 ? 9.969 15.688 -1.707 1 92.38 142 ALA B O 1
ATOM 2374 N N . ALA B 1 143 ? 11.156 16.625 -0.025 1 88 143 ALA B N 1
ATOM 2375 C CA . ALA B 1 143 ? 9.969 17.156 0.632 1 88 143 ALA B CA 1
ATOM 2376 C C . ALA B 1 143 ? 9.398 18.344 -0.145 1 88 143 ALA B C 1
ATOM 2378 O O . ALA B 1 143 ? 10.141 19.078 -0.799 1 88 143 ALA B O 1
ATOM 2379 N N . ARG B 1 144 ? 8.109 18.422 -0.137 1 84.19 144 ARG B N 1
ATOM 2380 C CA . ARG B 1 144 ? 7.43 19.609 -0.636 1 84.19 144 ARG B CA 1
ATOM 2381 C C . ARG B 1 144 ? 6.258 19.984 0.266 1 84.19 144 ARG B C 1
ATOM 2383 O O . ARG B 1 144 ? 5.746 19.156 1.011 1 84.19 144 ARG B O 1
ATOM 2390 N N . GLN B 1 145 ? 5.957 21.281 0.375 1 72 145 GLN B N 1
ATOM 2391 C CA . GLN B 1 145 ? 4.793 21.719 1.143 1 72 145 GLN B CA 1
ATOM 2392 C C . GLN B 1 145 ? 3.502 21.188 0.522 1 72 145 GLN B C 1
ATOM 2394 O O . GLN B 1 145 ? 3.326 21.234 -0.697 1 72 145 GLN B O 1
ATOM 2399 N N . PRO B 1 146 ? 2.752 20.516 1.495 1 63.91 146 PRO B N 1
ATOM 2400 C CA . PRO B 1 146 ? 1.492 20.031 0.928 1 63.91 146 PRO B CA 1
ATOM 2401 C C . PRO B 1 146 ? 0.564 21.156 0.489 1 63.91 146 PRO B C 1
ATOM 2403 O O . PRO B 1 146 ? 0.556 22.234 1.103 1 63.91 146 PRO B O 1
ATOM 2406 N N . LEU B 1 147 ? 0.163 21.359 -0.655 1 49.56 147 LEU B N 1
ATOM 2407 C CA . LEU B 1 147 ? -0.767 22.406 -1.049 1 49.56 147 LEU B CA 1
ATOM 2408 C C . LEU B 1 147 ? -2.178 22.109 -0.557 1 49.56 147 LEU B C 1
ATOM 2410 O O . LEU B 1 147 ? -3.062 22.953 -0.62 1 49.56 147 LEU B O 1
ATOM 2414 N N . GLY B 1 148 ? -2.588 21 0.274 1 47.19 148 GLY B N 1
ATOM 2415 C CA . GLY B 1 148 ? -3.854 20.594 0.857 1 47.19 148 GLY B CA 1
ATOM 2416 C C . GLY B 1 148 ? -3.852 19.141 1.318 1 47.19 148 GLY B C 1
ATOM 2417 O O . GLY B 1 148 ? -2.902 18.406 1.056 1 47.19 148 GLY B O 1
ATOM 2418 N N . PRO B 1 149 ? -4.758 18.906 2.203 1 45.22 149 PRO B N 1
ATOM 2419 C CA . PRO B 1 149 ? -4.766 17.547 2.729 1 45.22 149 PRO B CA 1
ATOM 2420 C C . PRO B 1 149 ? -4.656 16.484 1.629 1 45.22 149 PRO B C 1
ATOM 2422 O O . PRO B 1 149 ? -4.023 15.445 1.828 1 45.22 149 PRO B O 1
ATOM 2425 N N . PHE B 1 150 ? -5.742 16.203 0.874 1 45.81 150 PHE B N 1
ATOM 2426 C CA . PHE B 1 150 ? -5.738 15.547 -0.43 1 45.81 150 PHE B CA 1
ATOM 2427 C C . PHE B 1 150 ? -5.461 16.562 -1.539 1 45.81 150 PHE B C 1
ATOM 2429 O O . PHE B 1 150 ? -6.059 17.641 -1.569 1 45.81 150 PHE B O 1
ATOM 2436 N N . MET B 1 151 ? -4.395 17.016 -1.935 1 41.81 151 MET B N 1
ATOM 2437 C CA . MET B 1 151 ? -4.316 18.016 -2.996 1 41.81 151 MET B CA 1
ATOM 2438 C C . MET B 1 151 ? -5.535 17.938 -3.91 1 41.81 151 MET B C 1
ATOM 2440 O O . MET B 1 151 ? -5.965 16.844 -4.285 1 41.81 151 MET B O 1
ATOM 2444 N N . THR B 1 152 ? -6.582 18.688 -3.707 1 39.34 152 THR B N 1
ATOM 2445 C CA . THR B 1 152 ? -7.543 18.797 -4.801 1 39.34 152 THR B CA 1
ATOM 2446 C C . THR B 1 152 ? -6.84 18.672 -6.152 1 39.34 152 THR B C 1
ATOM 2448 O O . THR B 1 152 ? -5.812 19.312 -6.379 1 39.34 152 THR B O 1
ATOM 2451 N N . SER B 1 153 ? -6.691 17.516 -6.582 1 39.22 153 SER B N 1
ATOM 2452 C CA . SER B 1 153 ? -6.242 17.234 -7.941 1 39.22 153 SER B CA 1
ATOM 2453 C C . SER B 1 153 ? -6.422 18.453 -8.844 1 39.22 153 SER B C 1
ATOM 2455 O O . SER B 1 153 ? -5.746 18.578 -9.867 1 39.22 153 SER B O 1
ATOM 2457 N N . ARG B 1 154 ? -7.453 19.25 -8.688 1 36.62 154 ARG B N 1
ATOM 2458 C CA . ARG B 1 154 ? -7.711 20.312 -9.664 1 36.62 154 ARG B CA 1
ATOM 2459 C C . ARG B 1 154 ? -6.543 21.281 -9.734 1 36.62 154 ARG B C 1
ATOM 2461 O O . ARG B 1 154 ? -6.273 21.859 -10.789 1 36.62 154 ARG B O 1
ATOM 2468 N N . GLN B 1 155 ? -5.973 21.594 -8.711 1 37.22 155 GLN B N 1
ATOM 2469 C CA . GLN B 1 155 ? -4.965 22.625 -8.867 1 37.22 155 GLN B CA 1
ATOM 2470 C C . GLN B 1 155 ? -3.654 22.047 -9.391 1 37.22 155 GLN B C 1
ATOM 2472 O O . GLN B 1 155 ? -2.873 22.75 -10.039 1 37.22 155 GLN B O 1
ATOM 2477 N N . ARG B 1 156 ? -3.295 20.906 -9.102 1 36.75 156 ARG B N 1
ATOM 2478 C CA . ARG B 1 156 ? -2.072 20.453 -9.75 1 36.75 156 ARG B CA 1
ATOM 2479 C C . ARG B 1 156 ? -2.293 20.234 -11.242 1 36.75 156 ARG B C 1
ATOM 2481 O O . ARG B 1 156 ? -1.34 20.266 -12.031 1 36.75 156 ARG B O 1
ATOM 2488 N N . LEU B 1 157 ? -3.34 19.688 -11.641 1 35.16 157 LEU B N 1
ATOM 2489 C CA . LEU B 1 157 ? -3.529 19.688 -13.086 1 35.16 157 LEU B CA 1
ATOM 2490 C C . LEU B 1 157 ? -3.592 21.109 -13.641 1 35.16 157 LEU B C 1
ATOM 2492 O O . LEU B 1 157 ? -3.389 21.312 -14.836 1 35.16 157 LEU B O 1
ATOM 2496 N N . ALA B 1 158 ? -4.035 22.156 -12.953 1 33.44 158 ALA B N 1
ATOM 2497 C CA . ALA B 1 158 ? -4.125 23.484 -13.523 1 33.44 158 ALA B CA 1
ATOM 2498 C C . ALA B 1 158 ? -2.771 24.188 -13.492 1 33.44 158 ALA B C 1
ATOM 2500 O O . ALA B 1 158 ? -2.607 25.266 -14.078 1 33.44 158 ALA B O 1
ATOM 2501 N N . SER B 1 159 ? -1.796 23.734 -12.734 1 30.47 159 SER B N 1
ATOM 2502 C CA . SER B 1 159 ? -0.551 24.438 -13 1 30.47 159 SER B CA 1
ATOM 2503 C C . SER B 1 159 ? 0.275 23.734 -14.07 1 30.47 159 SER B C 1
ATOM 2505 O O . SER B 1 159 ? 0.217 22.5 -14.188 1 30.47 159 SER B O 1
#

InterPro domains:
  IPR025444 Monooxygenase af470-like [PF13826] (27-137)

Radius of gyration: 20.08 Å; Cα contacts (8 Å, |Δi|>4): 571; chains: 2; bounding box: 43×60×54 Å

Foldseek 3Di:
DVVVQVVCVVVVHDDDDDDDCVQQQQKKKKKKKKFAFDDPQVVVVVVVVVVVVVCVVVVFPFWPDKDKDDPDPRMIMMMTMGSHPVSVVVVCCDPPNVVVCVVCVVPVVQMKMKMWMATPNDDIDMDIDNDPDDDDPRNPDDDDDDPDDSPPPVVVVVD/DVVVQVVCVVVVHDDDDDDDCVQQQQKKKKKKKKFAFDPPQPVVVVVVVVVVVVCVVVVFPFWPDKDKDAPDPRMIMMMTMGSHPVSVVVVCCDPPNVVVCVVCVVPVVQMKMKMWMATPNDDIDMDIDNDPDDDDPRNPDDDDDDPDDPPPPVVVVVD

Secondary structure (DSSP, 8-state):
-HHHHHHHHHTT---EEEEE-TT-TT-EEEEEEEE--SSSHHHHHHHHHHHHHHHHHH--TTEEEEEEEEEETTEEEEEEEES-HHHHHHHHTSTTHHHHHHHHHH--TT-EEEEEEEETTS-EEEEEES-SS--GGGGTSEEE--SSSS--HHHHHH-/-HHHHHHHHHTT---EEEEE-TT-TT-EEEEEEEE--SSSHHHHHHHHHHHHHHHHHH--TTEEEEEEEEEETTEEEEEEEES-HHHHHHHHTSTTHHHHHHHHHH--TT-EEEEEEEETTS-EEEEEES-SS--GGGGTSEEE--SSSS--HHHHHH-

Nearest PDB structures (foldseek):
  4dpo-assembly1_B  TM=6.242E-01  e=6.977E-05  Methanosarcina mazei Go1
  2pd1-assembly1_A  TM=5.361E-01  e=1.223E-04  Nitrosomonas europaea
  1x7v-assembly3_C  TM=6.158E-01  e=4.826E-04  Pseudomonas aeruginosa
  4zos-assembly1_C  TM=6.016E-01  e=1.789E-03  Yersinia enterocolitica subsp. enterocolitica 8081
  3mcs-assembly1_A  TM=6.886E-01  e=1.589E-02  Fusobacterium nucleatum subsp. nucleatum ATCC 25586

Organism: Methylorubrum extorquens (strain ATCC 14718 / DSM 1338 / JCM 2805 / NCIMB 9133 / AM1) (NCBI:txid272630)

Solvent-accessible surface area (backbone atoms only — not comparable to full-atom values): 16817 Å² total; per-residue (Å²): 118,68,56,61,56,51,42,35,58,68,70,70,38,55,58,62,35,17,57,45,58,80,91,40,66,46,24,29,39,35,41,36,38,41,31,52,25,92,76,63,29,64,62,52,49,47,50,50,48,49,49,53,50,42,51,70,68,60,59,54,74,44,59,69,44,77,44,71,35,37,65,49,100,52,23,40,31,35,41,36,33,24,46,23,62,67,38,50,50,55,53,51,66,27,85,60,45,40,57,51,49,54,50,42,57,61,54,40,73,63,23,21,40,36,38,40,38,41,26,36,72,36,40,69,49,47,37,38,29,45,59,95,61,71,53,76,66,52,59,73,36,48,76,34,78,51,90,44,89,68,58,64,63,64,56,63,71,70,98,119,69,58,61,56,50,43,35,58,68,70,70,36,54,60,61,36,18,58,44,57,80,90,40,67,45,24,29,40,35,40,36,38,42,31,50,24,92,77,59,30,66,61,52,47,49,50,51,48,49,50,51,50,42,50,70,69,60,58,53,72,43,58,68,45,76,46,72,36,36,65,49,97,50,23,42,29,35,40,37,35,25,46,23,63,67,38,50,50,55,52,51,65,27,87,61,45,41,57,51,50,53,50,42,58,62,53,42,70,62,22,19,42,35,37,39,38,40,27,36,73,34,40,68,50,48,37,40,29,46,58,93,61,72,52,76,67,52,58,72,35,48,76,34,78,50,88,45,88,67,57,63,62,65,57,64,73,68,100

Sequence (318 aa):
MQTSDKQAAANGRPTRDSVDLSAYPGLVVVYLGFRVGRMRGLKALLGIGRGLAQMQRERPDGLLAHENLVYGLNHIGMRQYWRDLESLEAFTRSDPHKTWWRDFGRDPAGNGFWHEAYRLSGGMEAIYVGMPRPIGLASFAAARQPLGPFMTSRQRLASMQTSDKQAAANGRPTRDSVDLSAYPGLVVVYLGFRVGRMRGLKALLGIGRGLAQMQRERPDGLLAHENLVYGLNHIGMRQYWRDLESLEAFTRSDPHKTWWRDFGRDPAGNGFWHEAYRLSGGMEAIYVGMPRPIGLASFAAARQPLGPFMTSRQRLAS